Protein AF-A0A7C3Z133-F1 (afdb_monomer_lite)

pLDDT: mean 91.2, std 6.65, range [60.0, 98.44]

Sequence (271 aa):
MAKKKNSNPDEIDITVFEWVGSGAPKTPEVPGCGGCHPGGGGLEYDRDGKRYDVALKANPELAQSLDGDYYKSHWDKSGVVEADCFICHLPGYDYGLRNRQLKMWNFKWASTAASGIGQVRGSVKENQTPTVVYNKRLFNEDGKIVLDLSYPPPATNCNFCHSMSDVKKRGFSWNDPVNYDIHNSRGMNCAQCHPAIEDKKLKITKEMHNFAKGQENVSTVADNLDFVGFKTCRQCHEQGFMGAPRPRHLSIRPNHLEKLACETCHIPALH

Organism: NCBI:txid60893

Foldseek 3Di:
DAAQADDDPVSQDAALLCQLLDDDLVCLLAAGNNLLDQFDDLQQADPVGHGLLVVCVVPVCQCVHRGSHRPVHDCVQQPTQHRQLCLFWAPQFQSSQLSNCSNLSNRVCSNCCRSQQWPWDDGVNVVDRIDTDGPCVQADPVRDGDGRTDPPGAQVSVCSNVVVVCCVPPVGGCPGPVQHDVCVVVVDHPCVQWPQADDVVVPGDSVVVRTQDADDDPDDDPVVRHRRVGDFPCNCQVVCPPNHDNDPCPVPDPVCPVPPGPCVPVVVDDD

Secondary structure (DSSP, 8-state):
---SB-SSGGG----HHHHHT-S-TT-TTS--HHHHS-SSGGGTB-TTS-BHHHHHHH-GGGGGSSBTTTTT--HHHH------THHHHSTT--HHHHHHHHHTT-GGGHHHHHTTSEEEE--GGGT---EEEE-GGGB-TTS-B-----SSPPHHHHHHHHHHHHHHHHS--TT-SSS--HHHHTT--HHHHSPBP-BTTTTB-GGG--B-B---SS--SSGGGBTTT---HHHHHTTTGGG------TTS-THHHHHS-THHHHS----

Radius of gyration: 22.05 Å; chains: 1; bounding box: 58×44×60 Å

InterPro domains:
  IPR036280 Multiheme cytochrome superfamily [SSF48695] (23-268)
  IPR054337 Outer membrane cytochrome MtrC/MtrF-like, domains II/IV [PF22113] (81-240)

Structure (mmCIF, N/CA/C/O backbone):
data_AF-A0A7C3Z133-F1
#
_entry.id   AF-A0A7C3Z133-F1
#
loop_
_atom_site.group_PDB
_atom_site.id
_atom_site.type_symbol
_atom_site.label_atom_id
_atom_site.label_alt_id
_atom_site.label_comp_id
_atom_site.label_asym_id
_atom_site.label_entity_id
_atom_site.label_seq_id
_atom_site.pdbx_PDB_ins_code
_atom_site.Cartn_x
_atom_site.Cartn_y
_atom_site.Cartn_z
_atom_site.occupancy
_atom_site.B_iso_or_equiv
_atom_site.auth_seq_id
_atom_site.auth_comp_id
_atom_site.auth_asym_id
_atom_site.auth_atom_id
_atom_site.pdbx_PDB_model_num
ATOM 1 N N . MET A 1 1 ? 2.054 11.736 13.416 1.00 83.31 1 MET A N 1
ATOM 2 C CA . MET A 1 1 ? 1.679 10.413 13.960 1.00 83.31 1 MET A CA 1
ATOM 3 C C . MET A 1 1 ? 2.144 10.412 15.387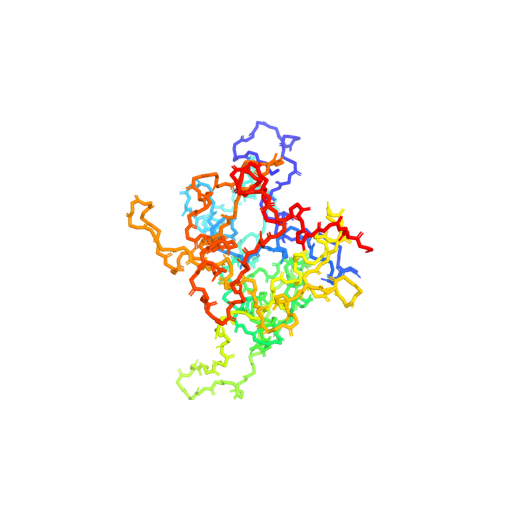 1.00 83.31 1 MET A C 1
ATOM 5 O O . MET A 1 1 ? 3.349 10.528 15.617 1.00 83.31 1 MET A O 1
ATOM 9 N N . ALA A 1 2 ? 1.198 10.296 16.308 1.00 90.00 2 ALA A N 1
ATOM 10 C CA . ALA A 1 2 ? 1.455 10.531 17.716 1.00 90.00 2 ALA A CA 1
ATOM 11 C C . ALA A 1 2 ? 2.476 9.529 18.254 1.00 90.00 2 ALA A C 1
ATOM 13 O O . ALA A 1 2 ? 2.567 8.387 17.776 1.00 90.00 2 ALA A O 1
ATOM 14 N N . LYS A 1 3 ? 3.246 9.943 19.266 1.00 93.62 3 LYS A N 1
ATOM 15 C CA . LYS A 1 3 ? 4.092 9.011 20.018 1.00 93.62 3 LYS A CA 1
ATOM 16 C C . LYS A 1 3 ? 3.204 7.959 20.672 1.00 93.62 3 LYS A C 1
ATOM 18 O O . LYS A 1 3 ? 2.027 8.203 20.930 1.00 93.62 3 LYS A O 1
ATOM 23 N N . LYS A 1 4 ? 3.784 6.801 20.990 1.00 94.06 4 LYS A N 1
ATOM 24 C CA . LYS A 1 4 ? 3.067 5.787 21.765 1.00 94.06 4 LYS A CA 1
ATOM 25 C C . LYS A 1 4 ? 2.670 6.339 23.127 1.00 94.06 4 LYS A C 1
ATOM 27 O O . LYS A 1 4 ? 1.507 6.335 23.460 1.00 94.06 4 LYS A O 1
ATOM 32 N N . LYS A 1 5 ? 3.623 6.855 23.901 1.00 95.00 5 LYS A N 1
ATOM 33 C CA . LYS A 1 5 ? 3.365 7.393 25.243 1.00 95.00 5 LYS A CA 1
ATOM 34 C C . LYS A 1 5 ? 3.370 8.915 25.200 1.00 95.00 5 LYS A C 1
ATOM 36 O O . LYS A 1 5 ? 4.367 9.496 24.769 1.00 95.00 5 LYS A O 1
ATOM 41 N N . ASN A 1 6 ? 2.285 9.519 25.670 1.00 96.25 6 ASN A N 1
ATOM 42 C CA . ASN A 1 6 ? 2.103 10.966 25.749 1.00 96.25 6 ASN A CA 1
ATOM 43 C C . ASN A 1 6 ? 1.747 11.358 27.189 1.00 96.25 6 ASN A C 1
ATOM 45 O O . ASN A 1 6 ? 1.211 10.545 27.946 1.00 96.25 6 ASN A O 1
ATOM 49 N N . SER A 1 7 ? 2.066 12.593 27.564 1.00 96.31 7 SER A N 1
ATOM 50 C CA . SER A 1 7 ? 1.840 13.131 28.914 1.00 96.31 7 SER A CA 1
ATOM 51 C C . SER A 1 7 ? 0.611 14.038 28.978 1.00 96.31 7 SER A C 1
ATOM 53 O O . SER A 1 7 ? 0.054 14.244 30.054 1.00 96.31 7 SER A O 1
ATOM 55 N N . ASN A 1 8 ? 0.174 14.565 27.831 1.00 94.31 8 ASN A N 1
ATOM 56 C CA . ASN A 1 8 ? -1.002 15.418 27.695 1.00 94.31 8 ASN A CA 1
ATOM 57 C C . ASN A 1 8 ? -1.761 15.062 26.395 1.00 94.31 8 ASN A C 1
ATOM 59 O O . ASN A 1 8 ? -1.106 14.788 25.387 1.00 94.31 8 ASN A O 1
ATOM 63 N N . PRO A 1 9 ? -3.110 15.073 26.387 1.00 92.94 9 PRO A N 1
ATOM 64 C CA . PRO A 1 9 ? -3.914 14.997 25.164 1.00 92.94 9 PRO A CA 1
ATOM 65 C C . PRO A 1 9 ? -3.438 15.874 23.995 1.00 92.94 9 PRO A C 1
ATOM 67 O O . PRO A 1 9 ? -3.492 15.423 22.857 1.00 92.94 9 PRO A O 1
ATOM 70 N N . ASP A 1 10 ? -2.939 17.082 24.260 1.00 92.50 10 ASP A N 1
ATOM 71 C CA . ASP A 1 10 ? -2.488 18.041 23.239 1.00 92.50 10 ASP A CA 1
ATOM 72 C C . ASP A 1 10 ? -1.217 17.587 22.495 1.00 92.50 10 ASP A C 1
ATOM 74 O O . ASP A 1 10 ? -0.895 18.107 21.429 1.00 92.50 10 ASP A O 1
ATOM 78 N N . GLU A 1 11 ? -0.486 16.601 23.031 1.00 93.69 11 GLU A N 1
ATOM 79 C CA . GLU A 1 11 ? 0.663 15.981 22.355 1.00 93.69 11 GLU A CA 1
ATOM 80 C C . GLU A 1 11 ? 0.234 14.942 21.300 1.00 93.69 11 GLU A C 1
ATOM 82 O O . GLU A 1 11 ? 1.061 14.492 20.501 1.00 93.69 11 GLU A O 1
ATOM 87 N N . ILE A 1 12 ? -1.044 14.545 21.295 1.00 91.94 12 ILE A N 1
ATOM 88 C CA . ILE A 1 12 ? -1.592 13.531 20.392 1.00 91.94 12 ILE A CA 1
ATOM 89 C C . ILE A 1 12 ? -2.139 14.231 19.143 1.00 91.94 12 ILE A C 1
ATOM 91 O O . ILE A 1 12 ? -3.276 14.693 19.121 1.00 91.94 12 ILE A O 1
ATOM 95 N N . ASP A 1 13 ? -1.313 14.302 18.096 1.00 87.38 13 ASP A N 1
ATOM 96 C CA . ASP A 1 13 ? -1.653 14.953 16.824 1.00 87.38 13 ASP A CA 1
ATOM 97 C C . ASP A 1 13 ? -2.673 14.148 15.999 1.00 87.38 13 ASP A C 1
ATOM 99 O O . ASP A 1 13 ? -3.778 14.602 15.717 1.00 87.38 13 ASP A O 1
ATOM 103 N N . ILE A 1 14 ? -2.280 12.947 15.587 1.00 89.94 14 ILE A N 1
ATOM 104 C CA . ILE A 1 14 ? -3.064 12.002 14.812 1.00 89.94 14 ILE A CA 1
ATOM 105 C C . ILE A 1 14 ? -2.701 10.606 15.295 1.00 89.94 14 ILE A C 1
ATOM 107 O O . ILE A 1 14 ? -1.540 10.172 15.233 1.00 89.94 14 ILE A O 1
ATOM 111 N N . THR A 1 15 ? -3.706 9.903 15.799 1.00 93.38 15 THR A N 1
ATOM 112 C CA . THR A 1 15 ? -3.567 8.496 16.168 1.00 93.38 15 THR A CA 1
ATOM 113 C C . THR A 1 15 ? -3.478 7.627 14.920 1.00 93.38 15 THR A C 1
ATOM 115 O O . THR A 1 15 ? -3.897 8.016 13.826 1.00 93.38 15 THR A O 1
ATOM 118 N N . VAL A 1 16 ? -2.963 6.408 15.074 1.00 92.88 16 VAL A N 1
ATOM 119 C CA . VAL A 1 16 ? -2.955 5.425 13.978 1.00 92.88 16 VAL A CA 1
ATOM 120 C C . VAL A 1 16 ? -4.387 5.179 13.481 1.00 92.88 16 VAL A C 1
ATOM 122 O O . VAL A 1 16 ? -4.626 5.148 12.277 1.00 92.88 16 VAL A O 1
ATOM 125 N N . PHE A 1 17 ? -5.353 5.090 14.401 1.00 95.44 17 PHE A N 1
ATOM 126 C CA . PHE A 1 17 ? -6.769 4.890 14.089 1.00 95.44 17 PHE A CA 1
ATOM 127 C C . PHE A 1 17 ? -7.329 5.998 13.181 1.00 95.44 17 PHE A C 1
ATOM 129 O O . PHE A 1 17 ? -7.923 5.723 12.134 1.00 95.44 17 PHE A O 1
ATOM 136 N N . GLU A 1 18 ? -7.090 7.262 13.539 1.00 92.69 18 GLU A N 1
ATOM 137 C CA . GLU A 1 18 ? -7.509 8.420 12.740 1.00 92.69 18 GLU A CA 1
ATOM 138 C C . GLU A 1 18 ? -6.778 8.489 11.401 1.00 92.69 18 GLU A C 1
ATOM 140 O O . GLU A 1 18 ? -7.384 8.808 10.377 1.00 92.69 18 GLU A O 1
ATOM 145 N N . TRP A 1 19 ? -5.488 8.156 11.386 1.00 93.44 19 TRP A N 1
ATOM 146 C CA . TRP A 1 19 ? -4.679 8.126 10.175 1.00 93.44 19 TRP A CA 1
ATOM 147 C C . TRP A 1 19 ? -5.212 7.107 9.155 1.00 93.44 19 TRP A C 1
ATOM 149 O O . TRP A 1 19 ? -5.315 7.440 7.966 1.00 93.44 19 TRP A O 1
ATOM 159 N N . VAL A 1 20 ? -5.638 5.917 9.605 1.00 94.50 20 VAL A N 1
ATOM 160 C CA . VAL A 1 20 ? -6.242 4.891 8.735 1.00 94.50 20 VAL A CA 1
ATOM 161 C C . VAL A 1 20 ? -7.545 5.396 8.114 1.00 94.50 20 VAL A C 1
ATOM 163 O O . VAL A 1 20 ? -7.754 5.261 6.908 1.00 94.50 20 VAL A O 1
ATOM 166 N N . GLY A 1 21 ? -8.410 6.011 8.923 1.00 91.81 21 GLY A N 1
ATOM 167 C CA . GLY A 1 21 ? -9.709 6.536 8.489 1.00 91.81 21 GLY A CA 1
ATOM 168 C C . GLY A 1 21 ? -9.676 7.932 7.853 1.00 91.81 21 GLY A C 1
ATOM 169 O O . GLY A 1 21 ? -10.741 8.491 7.577 1.00 91.81 21 GLY A O 1
ATOM 170 N N . SER A 1 22 ? -8.493 8.523 7.661 1.00 84.25 22 SER A N 1
ATOM 171 C CA . SER A 1 22 ? -8.336 9.918 7.234 1.00 84.25 22 SER A CA 1
ATOM 172 C C . SER A 1 22 ? -8.858 10.197 5.811 1.00 84.25 22 SER A C 1
ATOM 174 O O . SER A 1 22 ? -8.930 9.322 4.944 1.00 84.25 22 SER A O 1
ATOM 176 N N . GLY A 1 23 ? -9.217 11.461 5.554 1.00 72.25 23 GLY A N 1
ATOM 177 C CA . GLY A 1 23 ? -9.734 11.951 4.269 1.00 72.25 23 GLY A CA 1
ATOM 178 C C . GLY A 1 23 ? -11.237 12.264 4.275 1.00 72.25 23 GLY A C 1
ATOM 179 O O . GLY A 1 23 ? -11.973 11.908 5.193 1.00 72.25 23 GLY A O 1
ATOM 180 N N . ALA A 1 24 ? -11.717 12.955 3.236 1.00 61.06 24 ALA A N 1
ATOM 181 C CA . ALA A 1 24 ? -13.117 13.377 3.159 1.00 61.06 24 ALA A CA 1
ATOM 182 C C . ALA A 1 24 ? -14.017 12.280 2.541 1.00 61.06 24 ALA A C 1
ATOM 184 O O . ALA A 1 24 ? -13.679 11.744 1.479 1.00 61.06 24 ALA A O 1
ATOM 185 N N . PRO A 1 25 ? -15.190 11.962 3.135 1.00 60.00 25 PRO A N 1
ATOM 186 C CA . PRO A 1 25 ? -16.152 11.009 2.563 1.00 60.00 25 PRO A CA 1
ATOM 187 C C . PRO A 1 25 ? -16.685 11.426 1.190 1.00 60.00 25 PRO A C 1
ATOM 189 O O . PRO A 1 25 ? -16.990 10.576 0.363 1.00 60.00 25 PRO A O 1
ATOM 192 N N . LYS A 1 26 ? -16.755 12.740 0.940 1.00 62.41 26 LYS A N 1
ATOM 193 C CA . LYS A 1 26 ? -17.231 13.327 -0.320 1.00 62.41 26 LYS A CA 1
ATOM 194 C C . LYS A 1 26 ? -16.253 13.148 -1.490 1.00 62.41 26 LYS A C 1
ATOM 196 O O . LYS A 1 26 ? -16.649 13.350 -2.629 1.00 62.41 26 LYS A O 1
ATOM 201 N N . THR A 1 27 ? -15.001 12.765 -1.224 1.00 69.50 27 THR A N 1
ATOM 202 C CA . THR A 1 27 ? -13.966 12.521 -2.244 1.00 69.50 27 THR A CA 1
ATOM 203 C C . THR A 1 27 ? -13.317 11.145 -2.039 1.00 69.50 27 THR A C 1
ATOM 205 O O . THR A 1 27 ? -12.148 11.042 -1.665 1.00 69.50 27 THR A O 1
ATOM 208 N N . PRO A 1 28 ? -14.068 10.042 -2.217 1.00 71.19 28 PRO A N 1
ATOM 209 C CA . PRO A 1 28 ? -13.550 8.682 -2.029 1.00 71.19 28 PRO A CA 1
ATOM 210 C C . PRO A 1 28 ? -12.446 8.310 -3.029 1.00 71.19 28 PRO A C 1
ATOM 212 O O . PRO A 1 28 ? -11.555 7.541 -2.674 1.00 71.19 28 PRO A O 1
ATOM 215 N N . GLU A 1 29 ? -12.473 8.930 -4.211 1.00 74.88 29 GLU A N 1
ATOM 216 C CA . GLU A 1 29 ? -11.468 8.815 -5.278 1.00 74.88 29 GLU A CA 1
ATOM 217 C C . GLU A 1 29 ? -10.083 9.326 -4.848 1.00 74.88 29 GLU A C 1
ATOM 219 O O . GLU A 1 29 ? -9.067 8.929 -5.406 1.00 74.88 29 GLU A O 1
ATOM 224 N N . VAL A 1 30 ? -10.029 10.218 -3.850 1.00 78.62 30 VAL A N 1
ATOM 225 C CA . VAL A 1 30 ? -8.775 10.724 -3.286 1.00 78.62 30 VAL A CA 1
ATOM 226 C C . VAL A 1 30 ? -8.469 9.911 -2.025 1.00 78.62 30 VAL A C 1
ATOM 228 O O . VAL A 1 30 ? -9.153 10.095 -1.001 1.00 78.62 30 VAL A O 1
ATOM 231 N N . PRO A 1 31 ? -7.485 8.993 -2.070 1.00 80.94 31 PRO A N 1
ATOM 232 C CA . PRO A 1 31 ? -7.117 8.222 -0.894 1.00 80.94 31 PRO A CA 1
ATOM 233 C C . PRO A 1 31 ? -6.553 9.151 0.188 1.00 80.94 31 PRO A C 1
ATOM 235 O O . PRO A 1 31 ? -5.730 10.027 -0.080 1.00 80.94 31 PRO A O 1
ATOM 238 N N . GLY A 1 32 ? -7.018 8.961 1.426 1.00 84.00 32 GLY A N 1
ATOM 239 C CA . GLY A 1 32 ? -6.290 9.440 2.601 1.00 84.00 32 GLY A CA 1
ATOM 240 C C . GLY A 1 32 ? -5.043 8.587 2.830 1.00 84.00 32 GLY A C 1
ATOM 241 O O . GLY A 1 32 ? -4.778 7.652 2.072 1.00 84.00 32 GLY A O 1
ATOM 242 N N . CYS A 1 33 ? -4.297 8.853 3.900 1.00 84.69 33 CYS A N 1
ATOM 243 C CA . CYS A 1 33 ? -3.054 8.126 4.146 1.00 84.69 33 CYS A CA 1
ATOM 244 C C . CYS A 1 33 ? -3.291 6.608 4.270 1.00 84.69 33 CYS A C 1
ATOM 246 O O . CYS A 1 33 ? -2.660 5.843 3.548 1.00 84.69 33 CYS A O 1
ATOM 248 N N . GLY A 1 34 ? -4.277 6.161 5.059 1.00 88.38 34 GLY A N 1
ATOM 249 C CA . GLY A 1 34 ? -4.638 4.736 5.138 1.00 88.38 34 GLY A CA 1
ATOM 250 C C . GLY A 1 34 ? -5.141 4.126 3.821 1.00 88.38 34 GLY A C 1
ATOM 251 O O . GLY A 1 34 ? -4.938 2.940 3.564 1.00 88.38 34 GLY A O 1
ATOM 252 N N . GLY A 1 35 ? -5.744 4.938 2.947 1.00 89.88 35 GLY A N 1
ATOM 253 C CA . GLY A 1 35 ? -6.190 4.510 1.619 1.00 89.88 35 GLY A CA 1
ATOM 254 C C . GLY A 1 35 ? -5.031 4.113 0.703 1.00 89.88 35 GLY A C 1
ATOM 255 O O . GLY A 1 35 ? -5.168 3.165 -0.067 1.00 89.88 35 GLY A O 1
ATOM 256 N N . CYS A 1 36 ? -3.881 4.782 0.842 1.00 89.00 36 CYS A N 1
ATOM 257 C CA . CYS A 1 36 ? -2.671 4.483 0.076 1.00 89.00 36 CYS A CA 1
ATOM 258 C C . CYS A 1 36 ? -1.849 3.310 0.620 1.00 89.00 36 CYS A C 1
ATOM 260 O O . CYS A 1 36 ? -0.960 2.827 -0.076 1.00 89.00 36 CYS A O 1
ATOM 262 N N . HIS A 1 37 ? -2.107 2.867 1.852 1.00 91.56 37 HIS A N 1
ATOM 263 C CA . HIS A 1 37 ? -1.351 1.787 2.478 1.00 91.56 37 HIS A CA 1
ATOM 264 C C . HIS A 1 37 ? -2.109 0.454 2.383 1.00 91.56 37 HIS A C 1
ATOM 266 O O . HIS A 1 37 ? -3.317 0.415 2.643 1.00 91.56 37 HIS A O 1
ATOM 272 N N . PRO A 1 38 ? -1.419 -0.653 2.050 1.00 91.38 38 PRO A N 1
ATOM 273 C CA . PRO A 1 38 ? -2.059 -1.934 1.758 1.00 91.38 38 PRO A CA 1
ATOM 274 C C . PRO A 1 38 ? -2.633 -2.640 2.995 1.00 91.38 38 PRO A C 1
ATOM 276 O O . PRO A 1 38 ? -3.370 -3.601 2.834 1.00 91.38 38 PRO A O 1
ATOM 279 N N . GLY A 1 39 ? -2.358 -2.164 4.213 1.00 93.56 39 GLY A N 1
ATOM 280 C CA . GLY A 1 39 ? -2.727 -2.865 5.447 1.00 93.56 39 GLY A CA 1
ATOM 281 C C . GLY A 1 39 ? -1.582 -3.695 6.020 1.00 93.56 39 GLY A C 1
ATOM 282 O O . GLY A 1 39 ? -0.453 -3.633 5.530 1.00 93.56 39 GLY A O 1
ATOM 283 N N . GLY A 1 40 ? -1.880 -4.444 7.079 1.00 93.69 40 GLY A N 1
ATOM 284 C CA . GLY A 1 40 ? -0.900 -5.191 7.863 1.00 93.69 40 GLY A CA 1
ATOM 285 C C . GLY A 1 40 ? 0.044 -4.275 8.646 1.00 93.69 40 GLY A C 1
ATOM 286 O O . GLY A 1 40 ? -0.105 -3.048 8.658 1.00 93.69 40 GLY A O 1
ATOM 287 N N . GLY A 1 41 ? 1.033 -4.868 9.319 1.00 92.56 41 GLY A N 1
ATOM 288 C CA . GLY A 1 41 ? 2.039 -4.121 10.081 1.00 92.56 41 GLY A CA 1
ATOM 289 C C . GLY A 1 41 ? 1.392 -3.123 11.046 1.00 92.56 41 GLY A C 1
ATOM 290 O O . GLY A 1 41 ? 0.552 -3.505 11.853 1.00 92.56 41 GLY A O 1
ATOM 291 N N . GLY A 1 42 ? 1.730 -1.837 10.916 1.00 92.81 42 GLY A N 1
ATOM 292 C CA . GLY A 1 42 ? 1.189 -0.768 11.764 1.00 92.81 42 GLY A CA 1
ATOM 293 C C . GLY A 1 42 ? -0.304 -0.459 11.587 1.00 92.81 42 GLY A C 1
ATOM 294 O O . GLY A 1 42 ? -0.809 0.403 12.289 1.00 92.81 42 GLY A O 1
ATOM 295 N N . LEU A 1 43 ? -1.017 -1.109 10.659 1.00 95.56 43 LEU A N 1
ATOM 296 C CA . LEU A 1 43 ? -2.483 -1.033 10.565 1.00 95.56 43 LEU A CA 1
ATOM 297 C C . LEU A 1 43 ? -3.182 -2.236 11.229 1.00 95.56 43 LEU A C 1
ATOM 299 O O . LEU A 1 43 ? -4.413 -2.271 11.304 1.00 95.56 43 LEU A O 1
ATOM 303 N N . GLU A 1 44 ? -2.401 -3.209 11.704 1.00 97.06 44 GLU A N 1
ATOM 304 C CA . GLU A 1 44 ? -2.876 -4.432 12.353 1.00 97.06 44 GLU A CA 1
ATOM 305 C C . GLU A 1 44 ? -2.370 -4.569 13.790 1.00 97.06 44 GLU A C 1
ATOM 307 O O . GLU A 1 44 ? -3.139 -4.936 14.680 1.00 97.06 44 GLU A O 1
ATOM 312 N N . TYR A 1 45 ? -1.111 -4.214 14.027 1.00 97.75 45 TYR A N 1
ATOM 313 C CA . TYR A 1 45 ? -0.435 -4.355 15.306 1.00 97.75 45 TYR A CA 1
ATOM 314 C C . TYR A 1 45 ? 0.008 -3.002 15.854 1.00 97.75 45 TYR A C 1
ATOM 316 O O . TYR A 1 45 ? 0.512 -2.152 15.117 1.00 97.75 45 TYR A O 1
ATOM 324 N N . ASP A 1 46 ? -0.135 -2.841 17.166 1.00 96.75 46 ASP A N 1
ATOM 325 C CA . ASP A 1 46 ? 0.447 -1.733 17.904 1.00 96.75 46 ASP A CA 1
ATOM 326 C C . ASP A 1 46 ? 1.980 -1.827 17.956 1.00 96.75 46 ASP A C 1
ATOM 328 O O . ASP A 1 46 ? 2.605 -2.801 17.524 1.00 96.75 46 ASP A O 1
ATOM 332 N N . ARG A 1 47 ? 2.613 -0.791 18.508 1.00 95.81 47 ARG A N 1
ATOM 333 C CA . ARG A 1 47 ? 4.080 -0.717 18.598 1.00 95.81 47 ARG A CA 1
ATOM 334 C C . ARG A 1 47 ? 4.705 -1.712 19.588 1.00 95.81 47 ARG A C 1
ATOM 336 O O . ARG A 1 47 ? 5.929 -1.810 19.614 1.00 95.81 47 ARG A O 1
ATOM 343 N N . ASP A 1 48 ? 3.898 -2.449 20.354 1.00 95.94 48 ASP A N 1
ATOM 344 C CA . ASP A 1 48 ? 4.328 -3.567 21.205 1.00 95.94 48 ASP A CA 1
ATOM 345 C C . ASP A 1 48 ? 4.051 -4.936 20.544 1.00 95.94 48 ASP A C 1
ATOM 347 O O . ASP A 1 48 ? 4.282 -5.983 21.154 1.00 95.94 48 ASP A O 1
ATOM 351 N N . GLY A 1 49 ? 3.553 -4.952 19.301 1.00 96.75 49 GLY A N 1
ATOM 352 C CA . GLY A 1 49 ? 3.253 -6.163 18.537 1.00 96.75 49 GLY A CA 1
ATOM 353 C C . GLY A 1 49 ? 1.904 -6.808 18.867 1.00 96.75 49 GLY A C 1
ATOM 354 O O . GLY A 1 49 ? 1.663 -7.950 18.472 1.00 96.75 49 GLY A O 1
ATOM 355 N N . LYS A 1 50 ? 1.009 -6.122 19.585 1.00 97.94 50 LYS A N 1
ATOM 356 C CA . LYS A 1 50 ? -0.334 -6.632 19.894 1.00 97.94 50 LYS A CA 1
ATOM 357 C C . LYS A 1 50 ? -1.319 -6.197 18.823 1.00 97.94 50 LYS A C 1
ATOM 359 O O . LYS A 1 50 ? -1.339 -5.038 18.425 1.00 97.94 50 LYS A O 1
ATOM 364 N N . ARG A 1 51 ? -2.181 -7.112 18.380 1.00 98.19 51 ARG A N 1
ATOM 365 C CA . ARG A 1 51 ? -3.216 -6.790 17.392 1.00 98.19 51 ARG A CA 1
ATOM 366 C C . ARG A 1 51 ? -4.237 -5.819 17.997 1.00 98.19 51 ARG A C 1
ATOM 368 O O . ARG A 1 51 ? -4.789 -6.115 19.059 1.00 98.19 51 ARG A O 1
ATOM 375 N N . TYR A 1 52 ? -4.477 -4.683 17.342 1.00 98.44 52 TYR A N 1
ATOM 376 C CA . TYR A 1 52 ? -5.212 -3.554 17.931 1.00 98.44 52 TYR A CA 1
ATOM 377 C C . TYR A 1 52 ? -6.617 -3.915 18.432 1.00 98.44 52 TYR A C 1
ATOM 379 O O . TYR A 1 52 ? -7.004 -3.540 19.539 1.00 98.44 52 TYR A O 1
ATOM 387 N N . ASP A 1 53 ? -7.389 -4.644 17.622 1.00 98.31 53 ASP A N 1
ATOM 388 C CA . ASP A 1 53 ? -8.776 -5.013 17.924 1.00 98.31 53 ASP A CA 1
ATOM 389 C C . ASP A 1 53 ? -8.871 -5.988 19.104 1.00 98.31 53 ASP A C 1
ATOM 391 O O . ASP A 1 53 ? -9.724 -5.832 19.979 1.00 98.31 53 ASP A O 1
ATOM 395 N N . VAL A 1 54 ? -7.951 -6.950 19.179 1.00 98.38 54 VAL A N 1
ATOM 396 C CA . VAL A 1 54 ? -7.822 -7.879 20.310 1.00 98.38 54 VAL A CA 1
ATOM 397 C C . VAL A 1 54 ? -7.407 -7.142 21.583 1.00 98.38 54 VAL A C 1
ATOM 399 O O . VAL A 1 54 ? -8.019 -7.338 22.634 1.00 98.38 54 VAL A O 1
ATOM 402 N N . ALA A 1 55 ? -6.382 -6.293 21.497 1.00 98.19 55 ALA A N 1
ATOM 403 C CA . ALA A 1 55 ? -5.829 -5.587 22.647 1.00 98.19 55 ALA A CA 1
ATOM 404 C C . ALA A 1 55 ? -6.833 -4.608 23.266 1.00 98.19 55 ALA A C 1
ATOM 406 O O . ALA A 1 55 ? -7.009 -4.621 24.488 1.00 98.19 55 ALA A O 1
ATOM 407 N N . LEU A 1 56 ? -7.527 -3.820 22.436 1.00 98.44 56 LEU A N 1
ATOM 408 C CA . LEU A 1 56 ? -8.531 -2.869 22.911 1.00 98.44 56 LEU A CA 1
ATOM 409 C C . LEU A 1 56 ? -9.775 -3.575 23.458 1.00 98.44 56 LEU A C 1
ATOM 411 O O . LEU A 1 56 ? -10.327 -3.148 24.466 1.00 98.44 56 LEU A O 1
ATOM 415 N N . LYS A 1 57 ? -10.196 -4.690 22.848 1.00 98.19 57 LYS A N 1
ATOM 416 C CA . LYS A 1 57 ? -11.315 -5.485 23.371 1.00 98.19 57 LYS A CA 1
ATOM 417 C C . LYS A 1 57 ? -11.015 -6.070 24.754 1.00 98.19 57 LYS A C 1
ATOM 419 O O . LYS A 1 57 ? -11.919 -6.162 25.580 1.00 98.19 57 LYS A O 1
ATOM 424 N N . ALA A 1 58 ? -9.772 -6.488 24.995 1.00 98.19 58 ALA A N 1
ATOM 425 C CA . ALA A 1 58 ? -9.345 -7.009 26.291 1.00 98.19 58 ALA A CA 1
ATOM 426 C C . ALA A 1 58 ? -9.177 -5.906 27.351 1.00 98.19 58 ALA A C 1
ATOM 428 O O . ALA A 1 58 ? -9.416 -6.172 28.524 1.00 98.19 58 ALA A O 1
ATOM 429 N N . ASN A 1 59 ? -8.792 -4.694 26.936 1.00 97.88 59 ASN A N 1
ATOM 430 C CA . ASN A 1 59 ? -8.485 -3.565 27.821 1.00 97.88 59 ASN A CA 1
ATOM 431 C C . ASN A 1 59 ? -9.140 -2.268 27.292 1.00 97.88 59 ASN A C 1
ATOM 433 O O . ASN A 1 59 ? -8.459 -1.431 26.685 1.00 97.88 59 ASN A O 1
ATOM 437 N N . PRO A 1 60 ? -10.466 -2.089 27.457 1.00 97.88 60 PRO A N 1
ATOM 438 C CA . PRO A 1 60 ? -11.191 -0.945 26.893 1.00 97.88 60 PRO A CA 1
ATOM 439 C C . PRO A 1 60 ? -10.711 0.426 27.395 1.00 97.88 60 PRO A C 1
ATOM 441 O O . PRO A 1 60 ? -10.890 1.438 26.716 1.00 97.88 60 PRO A O 1
ATOM 444 N N . GLU A 1 61 ? -10.079 0.481 28.568 1.00 97.69 61 GLU A N 1
ATOM 445 C CA . GLU A 1 61 ? -9.488 1.688 29.146 1.00 97.69 61 GLU A CA 1
ATOM 446 C C . GLU A 1 61 ? -8.344 2.267 28.302 1.00 97.69 61 GLU A C 1
ATOM 448 O O . GLU A 1 61 ? -8.062 3.463 28.400 1.00 97.69 61 GLU A O 1
ATOM 453 N N . LEU A 1 62 ? -7.734 1.470 27.411 1.00 97.38 62 LEU A N 1
ATOM 454 C CA . LEU A 1 62 ? -6.723 1.954 26.469 1.00 97.38 62 LEU A CA 1
ATOM 455 C C . LEU A 1 62 ? -7.261 3.090 25.589 1.00 97.38 62 LEU A C 1
ATOM 457 O O . LEU A 1 62 ? -6.523 4.035 25.313 1.00 97.38 62 LEU A O 1
ATOM 461 N N . ALA A 1 63 ? -8.549 3.069 25.222 1.00 97.12 63 ALA A N 1
ATOM 462 C CA . ALA A 1 63 ? -9.160 4.154 24.451 1.00 97.12 63 ALA A CA 1
ATOM 463 C C . ALA A 1 63 ? -9.257 5.482 25.222 1.00 97.12 63 ALA A C 1
ATOM 465 O O . ALA A 1 63 ? -9.372 6.544 24.611 1.00 97.12 63 ALA A O 1
ATOM 466 N N . GLN A 1 64 ? -9.197 5.441 26.554 1.00 96.88 64 GLN A N 1
ATOM 467 C CA . GLN A 1 64 ? -9.190 6.625 27.419 1.00 96.88 64 GLN A CA 1
ATOM 468 C C . GLN A 1 64 ? -7.769 7.018 27.854 1.00 96.88 64 GLN A C 1
ATOM 470 O O . GLN A 1 64 ? -7.569 8.097 28.411 1.00 96.88 64 GLN A O 1
ATOM 475 N N . SER A 1 65 ? -6.782 6.159 27.592 1.00 96.69 65 SER A N 1
ATOM 476 C CA . SER A 1 65 ? -5.374 6.392 27.909 1.00 96.69 65 SER A CA 1
ATOM 477 C C . SER A 1 65 ? -4.711 7.354 26.924 1.00 96.69 65 SER A C 1
ATOM 479 O O . SER A 1 65 ? -5.144 7.478 25.787 1.00 96.69 65 SER A O 1
ATOM 481 N N . LEU A 1 66 ? -3.594 7.971 27.312 1.00 96.75 66 LEU A N 1
ATOM 482 C CA . LEU A 1 66 ? -2.783 8.808 26.416 1.00 96.75 66 LEU A CA 1
ATOM 483 C C . LEU A 1 66 ? -1.868 7.993 25.481 1.00 96.75 66 LEU A C 1
ATOM 485 O O . LEU A 1 66 ? -0.844 8.502 25.012 1.00 96.75 66 LEU A O 1
ATOM 489 N N . ASP A 1 67 ? -2.205 6.722 25.231 1.00 96.69 67 ASP A N 1
ATOM 490 C CA . ASP A 1 67 ? -1.481 5.901 24.270 1.00 96.69 67 ASP A CA 1
ATOM 491 C C . ASP A 1 67 ? -1.874 6.301 22.838 1.00 96.69 67 ASP A C 1
ATOM 493 O O . ASP A 1 67 ? -3.023 6.124 22.441 1.00 96.69 67 ASP A O 1
ATOM 497 N N . GLY A 1 68 ? -0.942 6.823 22.036 1.00 95.38 68 GLY A N 1
ATOM 498 C CA . GLY A 1 68 ? -1.215 7.259 20.658 1.00 95.38 68 GLY A CA 1
ATOM 499 C C . GLY A 1 68 ? -1.635 6.134 19.698 1.00 95.38 68 GLY A C 1
ATOM 500 O O . GLY A 1 68 ? -2.110 6.412 18.595 1.00 95.38 68 GLY A O 1
ATOM 501 N N . ASP A 1 69 ? -1.476 4.874 20.108 1.00 96.56 69 ASP A N 1
ATOM 502 C CA . ASP A 1 69 ? -1.981 3.695 19.402 1.00 96.56 69 ASP A CA 1
ATOM 503 C C . ASP A 1 69 ? -3.500 3.497 19.620 1.00 96.56 69 ASP A C 1
ATOM 505 O O . ASP A 1 69 ? -4.186 2.965 18.741 1.00 96.56 69 ASP A O 1
ATOM 509 N N . TYR A 1 70 ? -4.042 3.965 20.754 1.00 97.44 70 TYR A N 1
ATOM 510 C CA . TYR A 1 70 ? -5.400 3.641 21.213 1.00 97.44 70 TYR A CA 1
ATOM 511 C C . TYR A 1 70 ? -6.284 4.840 21.565 1.00 97.44 70 TYR A C 1
ATOM 513 O O . TYR A 1 70 ? -7.505 4.681 21.566 1.00 97.44 70 TYR A O 1
ATOM 521 N N . TYR A 1 71 ? -5.727 6.012 21.865 1.00 96.94 71 TYR A N 1
ATOM 522 C CA . TYR A 1 71 ? -6.479 7.171 22.349 1.00 96.94 71 TYR A CA 1
ATOM 523 C C . TYR A 1 71 ? -7.671 7.489 21.437 1.00 96.94 71 TYR A C 1
ATOM 525 O O . TYR A 1 71 ? -7.507 7.707 20.240 1.00 96.94 71 TYR A O 1
ATOM 533 N N . LYS A 1 72 ? -8.887 7.478 21.999 1.00 95.88 72 LYS A N 1
ATOM 534 C CA . LYS A 1 72 ? -10.166 7.695 21.292 1.00 95.88 72 LYS A CA 1
ATOM 535 C C . LYS A 1 72 ? -10.412 6.776 20.082 1.00 95.88 72 LYS A C 1
ATOM 537 O O . LYS A 1 72 ? -11.249 7.078 19.235 1.00 95.88 72 LYS A O 1
ATOM 542 N N . SER A 1 73 ? -9.705 5.655 19.993 1.00 96.81 73 SER A N 1
ATOM 543 C CA . SER A 1 73 ? -9.882 4.683 18.917 1.00 96.81 73 SER A CA 1
ATOM 544 C C . SER A 1 73 ? -11.116 3.803 19.130 1.00 96.81 73 SER A C 1
ATOM 546 O O . SER A 1 73 ? -11.641 3.673 20.237 1.00 96.81 73 SER A O 1
ATOM 548 N N . HIS A 1 74 ? -11.553 3.156 18.050 1.00 97.69 74 HIS A N 1
ATOM 549 C CA . HIS A 1 74 ? -12.626 2.161 18.062 1.00 97.69 74 HIS A CA 1
ATOM 550 C C . HIS A 1 74 ? -12.173 0.849 17.415 1.00 97.69 74 HIS A C 1
ATOM 552 O O . HIS A 1 74 ? -12.914 0.253 16.630 1.00 97.69 74 HIS A O 1
ATOM 558 N N . TRP A 1 75 ? -10.935 0.419 17.678 1.00 98.12 75 TRP A N 1
ATOM 559 C CA . TRP A 1 75 ? -10.371 -0.814 17.113 1.00 98.12 75 TRP A CA 1
ATOM 560 C C . TRP A 1 75 ? -11.207 -2.060 17.441 1.00 98.12 75 TRP A C 1
ATOM 562 O O . TRP A 1 75 ? -11.389 -2.922 16.588 1.00 98.12 75 TRP A O 1
ATOM 572 N N . ASP A 1 76 ? -11.786 -2.124 18.640 1.00 98.06 76 ASP A N 1
ATOM 573 C CA . ASP A 1 76 ? -12.649 -3.204 19.132 1.00 98.06 76 ASP A CA 1
ATOM 574 C C . ASP A 1 76 ? -13.935 -3.378 18.301 1.00 98.06 76 ASP A C 1
ATOM 576 O O . ASP A 1 76 ? -14.460 -4.488 18.188 1.00 98.06 76 ASP A O 1
ATOM 580 N N . LYS A 1 77 ? -14.421 -2.290 17.688 1.00 97.94 77 LYS A N 1
ATOM 581 C CA . LYS A 1 77 ? -15.608 -2.272 16.815 1.00 97.94 77 LYS A CA 1
ATOM 582 C C . LYS A 1 77 ? -15.258 -2.308 15.327 1.00 97.94 77 LYS A C 1
ATOM 584 O O . LYS A 1 77 ? -15.964 -2.939 14.546 1.00 97.94 77 LYS A O 1
ATOM 589 N N . SER A 1 78 ? -14.189 -1.616 14.942 1.00 97.88 78 SER A N 1
ATOM 590 C CA . SER A 1 78 ? -13.745 -1.432 13.550 1.00 97.88 78 SER A CA 1
ATOM 591 C C . SER A 1 78 ? -13.011 -2.654 13.004 1.00 97.88 78 SER A C 1
ATOM 593 O O . SER A 1 78 ? -12.988 -2.888 11.791 1.00 97.88 78 SER A O 1
ATOM 595 N N . GLY A 1 79 ? -12.398 -3.425 13.906 1.00 98.12 79 GLY A N 1
ATOM 596 C CA . GLY A 1 79 ? -11.327 -4.346 13.569 1.00 98.12 79 GLY A CA 1
ATOM 597 C C . GLY A 1 79 ? -10.101 -3.603 13.041 1.00 98.12 79 GLY A C 1
ATOM 598 O O . GLY A 1 79 ? -9.974 -2.389 13.195 1.00 98.12 79 GLY A O 1
ATOM 599 N N . VAL A 1 80 ? -9.214 -4.338 12.387 1.00 98.12 80 VAL A N 1
ATOM 600 C CA . VAL A 1 80 ? -7.953 -3.841 11.821 1.00 98.12 80 VAL A CA 1
ATOM 601 C C . VAL A 1 80 ? -7.962 -3.882 10.297 1.00 98.12 80 VAL A C 1
ATOM 603 O O . VAL A 1 80 ? -8.818 -4.539 9.703 1.00 98.12 80 VAL A O 1
ATOM 606 N N . VAL A 1 81 ? -7.010 -3.195 9.659 1.00 97.38 81 VAL A N 1
ATOM 607 C CA . VAL A 1 81 ? -6.776 -3.345 8.215 1.00 97.38 81 VAL A CA 1
ATOM 608 C C . VAL A 1 81 ? -5.655 -4.358 8.025 1.00 97.38 81 VAL A C 1
ATOM 610 O O . VAL A 1 81 ? -4.476 -4.021 8.131 1.00 97.38 81 VAL A O 1
ATOM 613 N N . GLU A 1 82 ? -6.034 -5.604 7.764 1.00 95.75 82 GLU A N 1
ATOM 614 C CA . GLU A 1 82 ? -5.104 -6.684 7.419 1.00 95.75 82 GLU A CA 1
ATOM 615 C C . GLU A 1 82 ? -4.422 -6.406 6.073 1.00 95.75 82 GLU A C 1
ATOM 617 O O . GLU A 1 82 ? -4.874 -5.560 5.295 1.00 95.75 82 GLU A O 1
ATOM 622 N N . ALA A 1 83 ? -3.316 -7.101 5.801 1.00 93.62 83 ALA A N 1
ATOM 623 C CA . ALA A 1 83 ? -2.623 -6.981 4.523 1.00 93.62 83 ALA A CA 1
ATOM 624 C C . ALA A 1 83 ? -3.561 -7.362 3.365 1.00 93.62 83 ALA A C 1
ATOM 626 O O . ALA A 1 83 ? -4.001 -8.505 3.241 1.00 93.62 83 ALA A O 1
ATOM 627 N N . ASP A 1 84 ? -3.864 -6.390 2.511 1.00 94.88 84 ASP A N 1
ATOM 628 C CA . ASP A 1 84 ? -4.814 -6.539 1.420 1.00 94.88 84 ASP A CA 1
ATOM 629 C C . ASP A 1 84 ? -4.100 -6.951 0.134 1.00 94.88 84 ASP A C 1
ATOM 631 O O . ASP A 1 84 ? -3.658 -6.111 -0.649 1.00 94.88 84 ASP A O 1
ATOM 635 N N . CYS A 1 85 ? -3.996 -8.255 -0.115 1.00 92.88 85 CYS A N 1
ATOM 636 C CA . CYS A 1 85 ? -3.373 -8.770 -1.335 1.00 92.88 85 CYS A CA 1
ATOM 637 C C . CYS A 1 85 ? -4.083 -8.287 -2.615 1.00 92.88 85 CYS A C 1
ATOM 639 O O . CYS A 1 85 ? -3.454 -8.160 -3.669 1.00 92.88 85 CYS A O 1
ATOM 641 N N . PHE A 1 86 ? -5.390 -8.012 -2.546 1.00 95.00 86 PHE A N 1
ATOM 642 C CA . PHE A 1 86 ? -6.205 -7.662 -3.709 1.00 95.00 86 PHE A CA 1
ATOM 643 C C . PHE A 1 86 ? -5.886 -6.273 -4.247 1.00 95.00 86 PHE A C 1
ATOM 645 O O . PHE A 1 86 ? -6.006 -6.058 -5.451 1.00 95.00 86 PHE A O 1
ATOM 652 N N . ILE A 1 87 ? -5.373 -5.381 -3.395 1.00 93.44 87 ILE A N 1
ATOM 653 C CA . ILE A 1 87 ? -4.937 -4.040 -3.795 1.00 93.44 87 ILE A CA 1
ATOM 654 C C . ILE A 1 87 ? -3.860 -4.068 -4.889 1.00 93.44 87 ILE A C 1
ATOM 656 O O . ILE A 1 87 ? -3.733 -3.114 -5.648 1.00 93.44 87 ILE A O 1
ATOM 660 N N . CYS A 1 88 ? -3.087 -5.154 -4.974 1.00 92.75 88 CYS A N 1
ATOM 661 C CA . CYS A 1 88 ? -2.058 -5.348 -5.991 1.00 92.75 88 CYS A CA 1
ATOM 662 C C . CYS A 1 88 ? -2.458 -6.431 -6.989 1.00 92.75 88 CYS A C 1
ATOM 664 O O . CYS A 1 88 ? -2.205 -6.282 -8.182 1.00 92.75 88 CYS A O 1
ATOM 666 N N . HIS A 1 89 ? -3.074 -7.514 -6.518 1.00 93.81 89 HIS A N 1
ATOM 667 C CA . HIS A 1 89 ? -3.227 -8.725 -7.313 1.00 93.81 89 HIS A CA 1
ATOM 668 C C . HIS A 1 89 ? -4.605 -8.931 -7.929 1.00 93.81 89 HIS A C 1
ATOM 670 O O . HIS A 1 89 ? -4.689 -9.766 -8.821 1.00 93.81 89 HIS A O 1
ATOM 676 N N . LEU A 1 90 ? -5.662 -8.230 -7.507 1.00 94.12 90 LEU A N 1
ATOM 677 C CA . LEU A 1 90 ? -7.005 -8.449 -8.051 1.00 94.12 90 LEU A CA 1
ATOM 678 C C . LEU A 1 90 ? -7.323 -7.410 -9.139 1.00 94.12 90 LEU A C 1
ATOM 680 O O . LEU A 1 90 ? -7.482 -6.227 -8.826 1.00 94.12 90 LEU A O 1
ATOM 684 N N . PRO A 1 91 ? -7.443 -7.811 -10.417 1.00 89.25 91 PRO A N 1
ATOM 685 C CA . PRO A 1 91 ? -7.921 -6.913 -11.459 1.00 89.25 91 PRO A CA 1
ATOM 686 C C . PRO A 1 91 ? -9.334 -6.408 -11.144 1.00 89.25 91 PRO A C 1
ATOM 688 O O . PRO A 1 91 ? -10.201 -7.174 -10.733 1.00 89.25 91 PRO A O 1
ATOM 691 N N . GLY A 1 92 ? -9.576 -5.112 -11.350 1.00 88.56 92 GLY A N 1
ATOM 692 C CA . GLY A 1 92 ? -10.890 -4.504 -11.109 1.00 88.56 92 GLY A CA 1
ATOM 693 C C . GLY A 1 92 ? -11.234 -4.254 -9.635 1.00 88.56 92 GLY A C 1
ATOM 694 O O . GLY A 1 92 ? -12.389 -3.967 -9.336 1.00 88.56 92 GLY A O 1
ATOM 695 N N . TYR A 1 93 ? -10.260 -4.343 -8.723 1.00 95.25 93 TYR A N 1
ATOM 696 C CA . TYR A 1 93 ? -10.443 -3.995 -7.314 1.00 95.25 93 TYR A CA 1
ATOM 697 C C . TYR A 1 93 ? -10.968 -2.554 -7.144 1.00 95.25 93 TYR A C 1
ATOM 699 O O . TYR A 1 93 ? -10.394 -1.599 -7.671 1.00 95.25 93 TYR A O 1
ATOM 707 N N . ASP A 1 94 ? -12.062 -2.380 -6.396 1.00 95.44 94 ASP A N 1
ATOM 708 C CA . ASP A 1 94 ? -12.710 -1.078 -6.205 1.00 95.44 94 ASP A CA 1
ATOM 709 C C . ASP A 1 94 ? -12.049 -0.298 -5.057 1.00 95.44 94 ASP A C 1
ATOM 711 O O . ASP A 1 94 ? -12.488 -0.305 -3.899 1.00 95.44 94 ASP A O 1
ATOM 715 N N . TYR A 1 95 ? -10.975 0.416 -5.391 1.00 93.75 95 TYR A N 1
ATOM 716 C CA . TYR A 1 95 ? -10.260 1.276 -4.449 1.00 93.75 95 TYR A CA 1
ATOM 717 C C . TYR A 1 95 ? -11.138 2.377 -3.842 1.00 93.75 95 TYR A C 1
ATOM 719 O O . TYR A 1 95 ? -10.977 2.724 -2.668 1.00 93.75 95 TYR A O 1
ATOM 727 N N . GLY A 1 96 ? -12.078 2.928 -4.615 1.00 93.38 96 GLY A N 1
ATOM 728 C CA . GLY A 1 96 ? -13.003 3.951 -4.134 1.00 93.38 96 GLY A CA 1
ATOM 729 C C . GLY A 1 96 ? -13.892 3.398 -3.021 1.00 93.38 96 GLY A C 1
ATOM 730 O O . GLY A 1 96 ? -14.067 4.034 -1.976 1.00 93.38 96 GLY A O 1
ATOM 731 N N . LEU A 1 97 ? -14.400 2.176 -3.192 1.00 95.62 97 LEU A N 1
ATOM 732 C CA . LEU A 1 97 ? -15.151 1.463 -2.166 1.00 95.62 97 LEU A CA 1
ATOM 733 C C . LEU A 1 97 ? -14.283 1.097 -0.963 1.00 95.62 97 LEU A C 1
ATOM 735 O O . LEU A 1 97 ? -14.737 1.324 0.160 1.00 95.62 97 LEU A O 1
ATOM 739 N N . ARG A 1 98 ? -13.041 0.631 -1.160 1.00 95.81 98 ARG A N 1
ATOM 740 C CA . ARG A 1 98 ? -12.093 0.407 -0.050 1.00 95.81 98 ARG A CA 1
ATOM 741 C C . ARG A 1 98 ? -11.946 1.676 0.788 1.00 95.81 98 ARG A C 1
ATOM 743 O O . ARG A 1 98 ? -12.172 1.655 1.997 1.00 95.81 98 ARG A O 1
ATOM 750 N N . ASN A 1 99 ? -11.654 2.802 0.139 1.00 95.06 99 ASN A N 1
ATOM 751 C CA . ASN A 1 99 ? -11.482 4.096 0.794 1.00 95.06 99 ASN A CA 1
ATOM 752 C C . ASN A 1 99 ? -12.751 4.545 1.527 1.00 95.06 99 ASN A C 1
ATOM 754 O O . ASN A 1 99 ? -12.659 5.091 2.627 1.00 95.06 99 ASN A O 1
ATOM 758 N N . ARG A 1 100 ? -13.943 4.307 0.959 1.00 94.50 100 ARG A N 1
ATOM 759 C CA . ARG A 1 100 ? -15.215 4.559 1.658 1.00 94.50 100 ARG A CA 1
ATOM 760 C C . ARG A 1 100 ? -15.325 3.730 2.934 1.00 94.50 100 ARG A C 1
ATOM 762 O O . ARG A 1 100 ? -15.670 4.291 3.969 1.00 94.50 100 ARG A O 1
ATOM 769 N N . GLN A 1 101 ? -15.006 2.435 2.890 1.00 96.31 101 GLN A N 1
ATOM 770 C CA . GLN A 1 101 ? -15.053 1.573 4.076 1.00 96.31 101 GLN A CA 1
ATOM 771 C C . GLN A 1 101 ? -14.085 2.049 5.166 1.00 96.31 101 GLN A C 1
ATOM 773 O O . GLN A 1 101 ? -14.489 2.150 6.322 1.00 96.31 101 GLN A O 1
ATOM 778 N N . LEU A 1 102 ? -12.857 2.441 4.809 1.00 96.06 102 LEU A N 1
ATOM 779 C CA . LEU A 1 102 ? -11.909 3.011 5.774 1.00 96.06 102 LEU A CA 1
ATOM 780 C C . LEU A 1 102 ? -12.449 4.302 6.413 1.00 96.06 102 LEU A C 1
ATOM 782 O O . LEU A 1 102 ? -12.425 4.455 7.632 1.00 96.06 102 LEU A O 1
ATOM 786 N N . LYS A 1 103 ? -13.036 5.204 5.619 1.00 93.44 103 LYS A N 1
ATOM 787 C CA . LYS A 1 103 ? -13.637 6.459 6.115 1.00 93.44 103 LYS A CA 1
ATOM 788 C C . LYS A 1 103 ? -14.875 6.238 6.999 1.00 93.44 103 LYS A C 1
ATOM 790 O O . LYS A 1 103 ? -15.207 7.113 7.800 1.00 93.44 103 LYS A O 1
ATOM 795 N N . MET A 1 104 ? -15.540 5.089 6.858 1.00 94.81 104 MET A N 1
ATOM 796 C CA . MET A 1 104 ? -16.652 4.621 7.701 1.00 94.81 104 MET A CA 1
ATOM 797 C C . MET A 1 104 ? -16.190 3.844 8.946 1.00 94.81 104 MET A C 1
ATOM 799 O O . MET A 1 104 ? -17.043 3.378 9.704 1.00 94.81 104 MET A O 1
ATOM 803 N N . TRP A 1 105 ? -14.872 3.720 9.153 1.00 96.62 105 TRP A N 1
ATOM 804 C CA . TRP A 1 105 ? -14.227 2.896 10.185 1.00 96.62 105 TRP A CA 1
ATOM 805 C C . TRP A 1 105 ? -14.549 1.398 10.080 1.00 96.62 105 TRP A C 1
ATOM 807 O O . TRP A 1 105 ? -14.467 0.649 11.045 1.00 96.62 105 TRP A O 1
ATOM 817 N N . ASN A 1 106 ? -14.873 0.919 8.881 1.00 97.62 106 ASN A N 1
ATOM 818 C CA . ASN A 1 106 ? -15.154 -0.489 8.622 1.00 97.62 106 ASN A CA 1
ATOM 81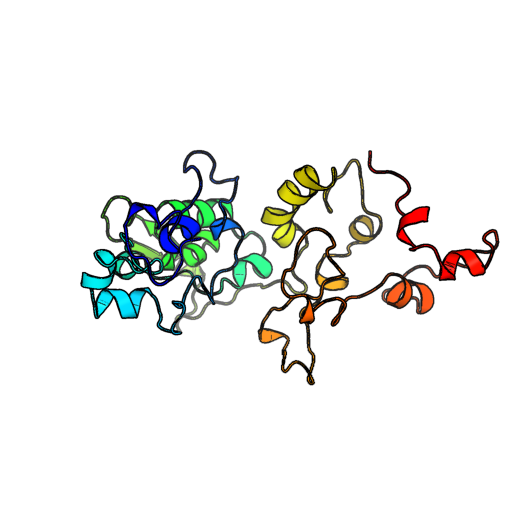9 C C . ASN A 1 106 ? -13.873 -1.242 8.216 1.00 97.62 106 ASN A C 1
ATOM 821 O O . ASN A 1 106 ? -13.839 -1.909 7.181 1.00 97.62 106 ASN A O 1
ATOM 825 N N . PHE A 1 107 ? -12.806 -1.113 9.006 1.00 97.88 107 PHE A N 1
ATOM 826 C CA . PHE A 1 107 ? -11.456 -1.569 8.651 1.00 97.88 107 PHE A CA 1
ATOM 827 C C . PHE A 1 107 ? -11.398 -3.052 8.282 1.00 97.88 107 PHE A C 1
ATOM 829 O O . PHE A 1 107 ? -10.968 -3.384 7.177 1.00 97.88 107 PHE A O 1
ATOM 836 N N . LYS A 1 108 ? -11.961 -3.918 9.131 1.00 97.69 108 LYS A N 1
ATOM 837 C CA . LYS A 1 108 ? -12.025 -5.371 8.904 1.00 97.69 108 LYS A CA 1
ATOM 838 C C . LYS A 1 108 ? -12.723 -5.769 7.600 1.00 97.69 108 LYS A C 1
ATOM 840 O O . LYS A 1 108 ? -12.489 -6.848 7.065 1.00 97.69 108 LYS A O 1
ATOM 845 N N . TRP A 1 109 ? -13.629 -4.932 7.104 1.00 97.94 109 TRP A N 1
ATOM 846 C CA . TRP A 1 109 ? -14.503 -5.273 5.983 1.00 97.94 109 TRP A CA 1
ATOM 847 C C . TRP A 1 109 ? -14.097 -4.608 4.665 1.00 97.94 109 TRP A C 1
ATOM 849 O O . TRP A 1 109 ? -14.685 -4.920 3.626 1.00 97.94 109 TRP A O 1
ATOM 859 N N . ALA A 1 110 ? -13.098 -3.721 4.685 1.00 97.25 110 ALA A N 1
ATOM 860 C CA . ALA A 1 110 ? -12.715 -2.909 3.534 1.00 97.25 110 ALA A CA 1
ATOM 861 C C . ALA A 1 110 ? -12.360 -3.759 2.305 1.00 97.25 110 ALA A C 1
ATOM 863 O O . ALA A 1 110 ? -12.934 -3.551 1.235 1.00 97.25 110 ALA A O 1
ATOM 864 N N . SER A 1 111 ? -11.506 -4.770 2.477 1.00 96.62 111 SER A N 1
ATOM 865 C CA . SER A 1 111 ? -11.067 -5.660 1.394 1.00 96.62 111 SER A CA 1
ATOM 866 C C . SER A 1 111 ? -12.195 -6.544 0.863 1.00 96.62 111 SER A C 1
ATOM 868 O O . SER A 1 111 ? -12.290 -6.776 -0.341 1.00 96.62 111 SER A O 1
ATOM 870 N N . THR A 1 112 ? -13.104 -7.001 1.734 1.00 96.81 112 THR A N 1
ATOM 871 C CA . THR A 1 112 ? -14.276 -7.798 1.323 1.00 96.81 112 THR A CA 1
ATOM 872 C C . THR A 1 112 ? -15.231 -6.980 0.455 1.00 96.81 112 THR A C 1
ATOM 874 O O . THR A 1 112 ? -15.740 -7.489 -0.542 1.00 96.81 112 THR A O 1
ATOM 877 N N . ALA A 1 113 ? -15.457 -5.713 0.815 1.00 97.50 113 ALA A N 1
ATOM 878 C CA . ALA A 1 113 ? -16.286 -4.809 0.026 1.00 97.50 113 ALA A CA 1
ATOM 879 C C . ALA A 1 113 ? -15.655 -4.522 -1.339 1.00 97.50 113 ALA A C 1
ATOM 881 O O . ALA A 1 113 ? -16.289 -4.709 -2.373 1.00 97.50 113 ALA A O 1
ATOM 882 N N . ALA A 1 114 ? -14.398 -4.083 -1.332 1.00 96.94 114 ALA A N 1
ATOM 883 C CA . ALA A 1 114 ? -13.701 -3.593 -2.515 1.00 96.94 114 ALA A CA 1
ATOM 884 C C . ALA A 1 114 ? -13.367 -4.681 -3.545 1.00 96.94 114 ALA A C 1
ATOM 886 O O . ALA A 1 114 ? -13.299 -4.403 -4.737 1.00 96.94 114 ALA A O 1
ATOM 887 N N . SER A 1 115 ? -13.215 -5.930 -3.106 1.00 96.38 115 SER A N 1
ATOM 888 C CA . SER A 1 115 ? -13.070 -7.083 -4.006 1.00 96.38 115 SER A CA 1
ATOM 889 C C . SER A 1 115 ? -14.386 -7.536 -4.647 1.00 96.38 115 SER A C 1
ATOM 891 O O . SER A 1 115 ? -14.372 -8.395 -5.524 1.00 96.38 115 SER A O 1
ATOM 893 N N . GLY A 1 116 ? -15.536 -7.024 -4.193 1.00 95.62 116 GLY A N 1
ATOM 894 C CA . GLY A 1 116 ? -16.854 -7.495 -4.630 1.00 95.62 116 GLY A CA 1
ATOM 895 C C . GLY A 1 116 ? -17.262 -8.860 -4.056 1.00 95.62 116 GLY A C 1
ATOM 896 O O . GLY A 1 116 ? -18.321 -9.383 -4.413 1.00 95.62 116 GLY A O 1
ATOM 897 N N . ILE A 1 117 ? -16.467 -9.433 -3.143 1.00 96.25 117 ILE A N 1
ATOM 898 C CA . ILE A 1 117 ? -16.756 -10.719 -2.487 1.00 96.25 117 ILE A CA 1
ATOM 899 C C . ILE A 1 117 ? -17.991 -10.612 -1.582 1.00 96.25 117 ILE A C 1
ATOM 901 O O . ILE A 1 117 ? -18.764 -11.566 -1.447 1.00 96.25 117 ILE A O 1
ATOM 905 N N . GLY A 1 118 ? -18.219 -9.444 -0.981 1.00 96.69 118 GLY A N 1
ATOM 906 C CA . GLY A 1 118 ? -19.410 -9.187 -0.183 1.00 96.69 118 GLY A CA 1
ATOM 907 C C . GLY A 1 118 ? -19.798 -7.717 -0.146 1.00 96.69 118 GLY A C 1
ATOM 908 O O . GLY A 1 118 ? -18.978 -6.827 -0.328 1.00 96.69 118 GLY A O 1
ATOM 909 N N . GLN A 1 119 ? -21.073 -7.457 0.119 1.00 97.69 119 GLN A N 1
ATOM 910 C CA . GLN A 1 119 ? -21.586 -6.112 0.353 1.00 97.69 119 GLN A CA 1
ATOM 911 C C . GLN A 1 119 ? -21.594 -5.824 1.850 1.00 97.69 119 GLN A C 1
ATOM 913 O O . GLN A 1 119 ? -22.147 -6.604 2.626 1.00 97.69 119 GLN A O 1
ATOM 918 N N . VAL A 1 120 ? -21.010 -4.695 2.246 1.00 98.12 120 VAL A N 1
ATOM 919 C CA . VAL A 1 120 ? -20.930 -4.264 3.646 1.00 98.12 120 VAL A CA 1
ATOM 920 C C . VAL A 1 120 ? -21.964 -3.175 3.892 1.00 98.12 120 VAL A C 1
ATOM 922 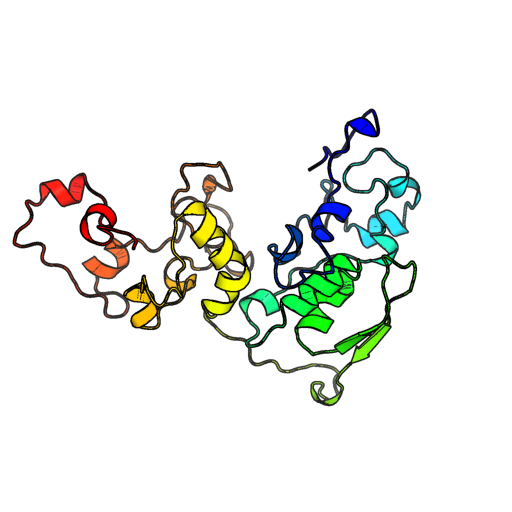O O . VAL A 1 120 ? -21.993 -2.174 3.175 1.00 98.12 120 VAL A O 1
ATOM 925 N N . ARG A 1 121 ? -22.815 -3.372 4.900 1.00 97.56 121 ARG A N 1
ATOM 926 C CA . ARG A 1 121 ? -23.824 -2.400 5.338 1.00 97.56 121 ARG A CA 1
ATOM 927 C C . ARG A 1 121 ? -23.513 -1.912 6.741 1.00 97.56 121 ARG A C 1
ATOM 929 O O . ARG A 1 121 ? -23.105 -2.705 7.583 1.00 97.56 121 ARG A O 1
ATOM 936 N N . GLY A 1 122 ? -23.803 -0.642 6.985 1.00 97.00 122 GLY A N 1
ATOM 937 C CA . GLY A 1 122 ? -23.587 0.031 8.257 1.00 97.00 122 GLY A CA 1
ATOM 938 C C . GLY A 1 122 ? -22.193 0.645 8.393 1.00 97.00 122 GLY A C 1
ATOM 939 O O . GLY A 1 122 ? -21.303 0.381 7.584 1.00 97.00 122 GLY A O 1
ATOM 940 N N . SER A 1 123 ? -22.012 1.484 9.410 1.00 97.12 123 SER A N 1
ATOM 941 C CA . SER A 1 123 ? -20.758 2.191 9.679 1.00 97.12 123 SER A CA 1
ATOM 942 C C . SER A 1 123 ? -20.428 2.221 11.168 1.00 97.12 123 SER A C 1
ATOM 944 O O . SER A 1 123 ? -21.222 2.702 11.978 1.00 97.12 123 SER A O 1
ATOM 946 N N . VAL A 1 124 ? -19.213 1.795 11.525 1.00 97.56 124 VAL A N 1
ATOM 947 C CA . VAL A 1 124 ? -18.715 1.926 12.907 1.00 97.56 124 VAL A CA 1
ATOM 948 C C . VAL A 1 124 ? -18.610 3.391 13.323 1.00 97.56 124 VAL A C 1
ATOM 950 O O . VAL A 1 124 ? -18.911 3.729 14.466 1.00 97.56 124 VAL A O 1
ATOM 953 N N . LYS A 1 125 ? -18.264 4.281 12.388 1.00 95.38 125 LYS A N 1
ATOM 954 C CA . LYS A 1 125 ? -18.235 5.732 12.617 1.00 95.38 125 LYS A CA 1
ATOM 955 C C . LYS A 1 125 ? -19.592 6.319 13.003 1.00 95.38 125 LYS A C 1
ATOM 957 O O . LYS A 1 125 ? -19.646 7.273 13.770 1.00 95.38 125 LYS A O 1
ATOM 962 N N . GLU A 1 126 ? -20.681 5.725 12.526 1.00 96.06 126 GLU A N 1
ATOM 963 C CA . GLU A 1 126 ? -22.054 6.076 12.914 1.00 96.06 126 GLU A CA 1
ATOM 964 C C . GLU A 1 126 ? -22.564 5.237 14.101 1.00 96.06 126 GLU A C 1
ATOM 966 O O . GLU A 1 126 ? -23.765 5.177 14.357 1.00 96.06 126 GLU A O 1
ATOM 971 N N . ASN A 1 127 ? -21.657 4.574 14.829 1.00 96.56 127 ASN A N 1
ATOM 972 C CA . ASN A 1 127 ? -21.948 3.683 15.954 1.00 96.56 127 ASN A CA 1
ATOM 973 C C . ASN A 1 127 ? -22.906 2.527 15.597 1.00 96.56 127 ASN A C 1
ATOM 975 O O . ASN A 1 127 ? -23.667 2.051 16.438 1.00 96.56 127 ASN A O 1
ATOM 979 N N . GLN A 1 128 ? -22.858 2.064 14.347 1.00 97.81 128 GLN A N 1
ATOM 980 C CA . GLN A 1 128 ? -23.566 0.876 13.876 1.00 97.81 128 GLN A CA 1
ATOM 981 C C . GLN A 1 128 ? -22.617 -0.328 13.863 1.00 97.81 128 GLN A C 1
ATOM 983 O O . GLN A 1 128 ? -21.398 -0.182 13.781 1.00 97.81 128 GLN A O 1
ATOM 988 N N . THR A 1 129 ? -23.173 -1.537 13.902 1.00 96.88 129 THR A N 1
ATOM 989 C CA . THR A 1 129 ? -22.411 -2.778 13.714 1.00 96.88 129 THR A CA 1
ATOM 990 C C . THR A 1 129 ? -22.468 -3.189 12.243 1.00 96.88 129 THR A C 1
ATOM 992 O O . THR A 1 129 ? -23.561 -3.504 11.761 1.00 96.88 129 THR A O 1
ATOM 995 N N . PRO A 1 130 ? -21.337 -3.204 11.511 1.00 97.94 130 PRO A N 1
ATOM 996 C CA . PRO A 1 130 ? -21.356 -3.587 10.111 1.00 97.94 130 PRO A CA 1
ATOM 997 C C . PRO A 1 130 ? -21.787 -5.037 9.906 1.00 97.94 130 PRO A C 1
ATOM 999 O O . PRO A 1 130 ? -21.419 -5.938 10.662 1.00 97.94 130 PRO A O 1
ATOM 1002 N N . THR A 1 131 ? -22.547 -5.265 8.842 1.00 98.00 131 THR A N 1
ATOM 1003 C CA . THR A 1 131 ? -22.993 -6.596 8.414 1.00 98.00 131 THR A CA 1
ATOM 1004 C C . THR A 1 131 ? -22.535 -6.867 6.989 1.00 98.00 131 THR A C 1
ATOM 1006 O O . THR A 1 131 ? -22.417 -5.942 6.184 1.00 98.00 131 THR A O 1
ATOM 1009 N N . VAL A 1 132 ? -22.267 -8.136 6.674 1.00 97.94 132 VAL A N 1
ATOM 1010 C CA . VAL A 1 132 ? -21.786 -8.557 5.353 1.00 97.94 132 VAL A CA 1
ATOM 1011 C C . VAL A 1 132 ? -22.802 -9.476 4.697 1.00 97.94 132 VAL A C 1
ATOM 1013 O O . VAL A 1 132 ? -23.236 -10.461 5.291 1.00 97.94 132 VAL A O 1
ATOM 1016 N N . VAL A 1 133 ? -23.132 -9.182 3.443 1.00 97.81 133 VAL A N 1
ATOM 1017 C CA . VAL A 1 133 ? -23.868 -10.087 2.560 1.00 97.81 133 VAL A CA 1
ATOM 1018 C C . VAL A 1 133 ? -22.909 -10.578 1.483 1.00 97.81 133 VAL A C 1
ATOM 1020 O O . VAL A 1 133 ? -22.563 -9.834 0.568 1.00 97.81 133 VAL A O 1
ATOM 1023 N N . TYR A 1 134 ? -22.457 -11.825 1.602 1.00 96.56 134 TYR A N 1
ATOM 1024 C CA . TYR A 1 134 ? -21.523 -12.430 0.652 1.00 96.56 134 TYR A CA 1
ATOM 1025 C C . TYR A 1 134 ? -22.187 -12.761 -0.686 1.00 96.56 134 TYR A C 1
ATOM 1027 O O . TYR A 1 134 ? -23.313 -13.268 -0.733 1.00 96.56 134 TYR A O 1
ATOM 1035 N N . ASN A 1 135 ? -21.455 -12.547 -1.779 1.00 94.81 135 ASN A N 1
ATOM 1036 C CA . ASN A 1 135 ? -21.845 -13.029 -3.094 1.00 94.81 135 ASN A CA 1
ATOM 1037 C C . ASN A 1 135 ? -21.574 -14.536 -3.188 1.00 94.81 135 ASN A C 1
ATOM 1039 O O . ASN A 1 135 ? -20.521 -14.967 -3.652 1.00 94.81 135 ASN A O 1
ATOM 1043 N N . LYS A 1 136 ? -22.551 -15.343 -2.760 1.00 94.62 136 LYS A N 1
ATOM 1044 C CA . LYS A 1 136 ? -22.439 -16.811 -2.702 1.00 94.62 136 LYS A CA 1
ATOM 1045 C C . LYS A 1 136 ? -22.082 -17.474 -4.038 1.00 94.62 136 LYS A C 1
ATOM 1047 O O . LYS A 1 136 ? -21.589 -18.589 -4.021 1.00 94.62 136 LYS A O 1
ATOM 1052 N N . ARG A 1 137 ? -22.285 -16.804 -5.180 1.00 94.19 137 ARG A N 1
ATOM 1053 C CA . ARG A 1 137 ? -21.917 -17.334 -6.508 1.00 94.19 137 ARG A CA 1
ATOM 1054 C C . ARG A 1 137 ? -20.406 -17.465 -6.709 1.00 94.19 137 ARG A C 1
ATOM 1056 O O . ARG A 1 137 ? -19.991 -18.186 -7.603 1.00 94.19 137 ARG A O 1
ATOM 1063 N N . LEU A 1 138 ? -19.607 -16.751 -5.916 1.00 93.75 138 LEU A N 1
ATOM 1064 C CA . LEU A 1 138 ? -18.144 -16.827 -5.959 1.00 93.75 138 LEU A CA 1
ATOM 1065 C C . LEU A 1 138 ? -17.589 -18.002 -5.146 1.00 93.75 138 LEU A C 1
ATOM 1067 O O . LEU A 1 138 ? -16.402 -18.300 -5.253 1.00 93.75 138 LEU A O 1
ATOM 1071 N N . PHE A 1 139 ? -18.423 -18.630 -4.314 1.00 96.00 139 PHE A N 1
ATOM 1072 C CA . PHE A 1 139 ? -18.014 -19.651 -3.362 1.00 96.00 139 PHE A CA 1
ATOM 1073 C C . PHE A 1 139 ? -18.375 -21.043 -3.872 1.00 96.00 139 PHE A C 1
ATOM 1075 O O . PHE A 1 139 ? -19.503 -21.292 -4.297 1.00 96.00 139 PHE A O 1
ATOM 1082 N N . ASN A 1 140 ? -17.416 -21.954 -3.765 1.00 94.62 140 ASN A N 1
ATOM 1083 C CA . ASN A 1 140 ? -17.637 -23.386 -3.894 1.00 94.62 140 ASN A CA 1
ATOM 1084 C C . ASN A 1 140 ? -18.394 -23.919 -2.665 1.00 94.62 140 ASN A C 1
ATOM 1086 O O . ASN A 1 140 ? -18.506 -23.244 -1.637 1.00 94.62 140 ASN A O 1
ATOM 1090 N N . GLU A 1 141 ? -18.874 -25.161 -2.739 1.00 94.00 141 GLU A N 1
ATOM 1091 C CA . GLU A 1 141 ? -19.590 -25.814 -1.630 1.00 94.00 141 GLU A CA 1
ATOM 1092 C C . GLU A 1 141 ? -18.750 -25.927 -0.347 1.00 94.00 141 GLU A C 1
ATOM 1094 O O . GLU A 1 141 ? -19.297 -25.899 0.753 1.00 94.00 141 GLU A O 1
ATOM 1099 N N . ASP A 1 142 ? -17.420 -25.986 -0.471 1.00 94.88 142 ASP A N 1
ATOM 1100 C CA . ASP A 1 142 ? -16.485 -26.018 0.659 1.00 94.88 142 ASP A CA 1
ATOM 1101 C C . ASP A 1 142 ? -16.191 -24.629 1.264 1.00 94.88 142 ASP A C 1
ATOM 1103 O O . ASP A 1 142 ? -15.350 -24.501 2.155 1.00 94.88 142 ASP A O 1
ATOM 1107 N N . GLY A 1 143 ? -16.872 -23.581 0.787 1.00 93.62 143 GLY A N 1
ATOM 1108 C CA . GLY A 1 143 ? -16.730 -22.213 1.279 1.00 93.62 143 GLY A CA 1
ATOM 1109 C C . GLY A 1 143 ? -15.467 -21.495 0.802 1.00 93.62 143 GLY A C 1
ATOM 1110 O O . GLY A 1 143 ? -15.169 -20.409 1.302 1.00 93.62 143 GLY A O 1
ATOM 1111 N N . LYS A 1 144 ? -14.725 -22.057 -0.159 1.00 94.81 144 LYS A N 1
ATOM 1112 C CA . LYS A 1 144 ? -13.577 -21.388 -0.787 1.00 94.81 144 LYS A CA 1
ATOM 1113 C C . LYS A 1 144 ? -13.988 -20.655 -2.053 1.00 94.81 144 LYS A C 1
ATOM 1115 O O . LYS A 1 144 ? -14.980 -20.993 -2.691 1.00 94.81 144 LYS A O 1
ATOM 1120 N N . ILE A 1 145 ? -13.178 -19.678 -2.438 1.00 93.12 145 ILE A N 1
ATOM 1121 C CA . ILE A 1 145 ? -13.318 -18.930 -3.687 1.00 93.12 145 ILE A CA 1
ATOM 1122 C C . ILE A 1 145 ? -12.078 -19.149 -4.549 1.00 93.12 145 ILE A C 1
ATOM 1124 O O . ILE A 1 145 ? -10.974 -19.307 -4.023 1.00 93.12 145 ILE A O 1
ATOM 1128 N N . VAL A 1 146 ? -12.254 -19.127 -5.867 1.00 90.81 146 VAL A N 1
ATOM 1129 C CA . VAL A 1 146 ? -11.149 -19.053 -6.827 1.00 90.81 146 VAL A CA 1
ATOM 1130 C C . VAL A 1 146 ? -11.192 -17.668 -7.448 1.00 90.81 146 VAL A C 1
ATOM 1132 O O . VAL A 1 146 ? -12.202 -17.275 -8.027 1.00 90.81 146 VAL A O 1
ATOM 1135 N N . LEU A 1 147 ? -10.105 -16.921 -7.287 1.00 90.62 147 LEU A N 1
ATOM 1136 C CA . LEU A 1 147 ? -9.945 -15.588 -7.851 1.00 90.62 147 LEU A CA 1
ATOM 1137 C C . LEU A 1 147 ? -8.856 -15.633 -8.914 1.00 90.62 147 LEU A C 1
ATOM 1139 O O . LEU A 1 147 ? -7.817 -16.261 -8.709 1.00 90.62 147 LEU A O 1
ATOM 1143 N N . ASP A 1 148 ? -9.092 -14.942 -10.023 1.00 90.94 148 ASP A N 1
ATOM 1144 C CA . ASP A 1 148 ? -8.067 -14.712 -11.033 1.00 90.94 148 ASP A CA 1
ATOM 1145 C C . ASP A 1 148 ? -7.172 -13.556 -10.573 1.00 90.94 148 ASP A C 1
ATOM 1147 O O . ASP A 1 148 ? -7.527 -12.379 -10.676 1.00 90.94 148 ASP A O 1
ATOM 1151 N N . LEU A 1 149 ? -6.049 -13.912 -9.951 1.00 92.94 149 LEU A N 1
ATOM 1152 C CA . LEU A 1 149 ? -5.074 -12.961 -9.441 1.00 92.94 149 LEU A CA 1
ATOM 1153 C C . LEU A 1 149 ? -3.973 -12.736 -10.478 1.00 92.94 149 LEU A C 1
ATOM 1155 O O . LEU A 1 149 ? -3.309 -13.667 -10.927 1.00 92.94 149 LEU A O 1
ATOM 1159 N N . SER A 1 150 ? -3.731 -11.473 -10.808 1.00 91.50 150 SER A N 1
ATOM 1160 C CA . SER A 1 150 ? -2.706 -11.072 -11.768 1.00 91.50 150 SER A CA 1
ATOM 1161 C C . SER A 1 150 ? -1.286 -11.175 -11.200 1.00 91.50 150 SER A C 1
ATOM 1163 O O . SER A 1 150 ? -1.016 -10.777 -10.057 1.00 91.50 150 SER A O 1
ATOM 1165 N N . TYR A 1 151 ? -0.359 -11.655 -12.035 1.00 87.38 151 TYR A N 1
ATOM 1166 C CA . TYR A 1 151 ? 1.079 -11.612 -11.784 1.00 87.38 151 TYR A CA 1
ATOM 1167 C C . TYR A 1 151 ? 1.874 -11.398 -13.091 1.00 87.38 151 TYR A C 1
ATOM 1169 O O . TYR A 1 151 ? 1.672 -12.155 -14.042 1.00 87.38 151 TYR A O 1
ATOM 1177 N N . PRO A 1 152 ? 2.814 -10.432 -13.144 1.00 87.06 152 PRO A N 1
ATOM 1178 C CA . PRO A 1 152 ? 3.040 -9.388 -12.140 1.00 87.06 152 PRO A CA 1
ATOM 1179 C C . PRO A 1 152 ? 1.811 -8.464 -11.986 1.00 87.06 152 PRO A C 1
ATOM 1181 O O . PRO A 1 152 ? 0.988 -8.399 -12.900 1.00 87.06 152 PRO A O 1
ATOM 1184 N N . PRO A 1 153 ? 1.668 -7.750 -10.850 1.00 90.50 153 PRO A N 1
ATOM 1185 C CA . PRO A 1 153 ? 0.623 -6.743 -10.677 1.00 90.50 153 PRO A CA 1
ATOM 1186 C C . PRO A 1 153 ? 0.594 -5.724 -11.834 1.00 90.50 153 PRO A C 1
ATOM 1188 O O . PRO A 1 153 ? 1.650 -5.179 -12.180 1.00 90.50 153 PRO A O 1
ATOM 1191 N N . PRO A 1 154 ? -0.581 -5.428 -12.417 1.00 90.00 154 PRO A N 1
ATOM 1192 C CA . PRO A 1 154 ? -0.739 -4.381 -13.417 1.00 90.00 154 PRO A CA 1
ATOM 1193 C C . PRO A 1 154 ? -0.350 -3.009 -12.858 1.00 90.00 154 PRO A C 1
ATOM 1195 O O . PRO A 1 154 ? -0.695 -2.669 -11.725 1.00 90.00 154 PRO A O 1
ATOM 1198 N N . ALA A 1 155 ? 0.299 -2.170 -13.669 1.00 90.44 155 ALA A N 1
ATOM 1199 C CA . ALA A 1 155 ? 0.721 -0.828 -13.260 1.00 90.44 155 ALA A CA 1
ATOM 1200 C C . ALA A 1 155 ? -0.451 0.069 -12.827 1.00 90.44 155 ALA A C 1
ATOM 1202 O O . ALA A 1 155 ? -0.276 0.963 -12.002 1.00 90.44 155 ALA A O 1
ATOM 1203 N N . THR A 1 156 ? -1.663 -0.179 -13.338 1.00 89.25 156 THR A N 1
ATOM 1204 C CA . THR A 1 156 ? -2.885 0.532 -12.927 1.00 89.25 156 THR A CA 1
ATOM 1205 C C . THR A 1 156 ? -3.143 0.433 -11.427 1.00 89.25 156 THR A C 1
ATOM 1207 O O . THR A 1 156 ? -3.593 1.409 -10.831 1.00 89.25 156 THR A O 1
ATOM 1210 N N . ASN A 1 157 ? -2.795 -0.699 -10.810 1.00 90.75 157 ASN A N 1
ATOM 1211 C CA . ASN A 1 157 ? -3.006 -0.925 -9.384 1.00 90.75 157 ASN A CA 1
ATOM 1212 C C . ASN A 1 157 ? -2.047 -0.079 -8.534 1.00 90.75 157 ASN A C 1
ATOM 1214 O O . ASN A 1 157 ? -2.446 0.533 -7.546 1.00 90.75 157 ASN A O 1
ATOM 1218 N N . CYS A 1 158 ? -0.788 0.044 -8.966 1.00 90.50 158 CYS A N 1
ATOM 1219 C CA . CYS A 1 158 ? 0.192 0.938 -8.345 1.00 90.50 158 CYS A CA 1
ATOM 1220 C C . CYS A 1 158 ? -0.199 2.412 -8.545 1.00 90.50 158 CYS A C 1
ATOM 1222 O O . CYS A 1 158 ? -0.142 3.228 -7.620 1.00 90.50 158 CYS A O 1
ATOM 1224 N N . ASN A 1 159 ? -0.638 2.746 -9.760 1.00 90.00 159 ASN A N 1
ATOM 1225 C CA . ASN A 1 159 ? -0.962 4.107 -10.164 1.00 90.00 159 ASN A CA 1
ATOM 1226 C C . ASN A 1 159 ? -2.201 4.669 -9.470 1.00 90.00 159 ASN A C 1
ATOM 1228 O O . ASN A 1 159 ? -2.315 5.890 -9.420 1.00 90.00 159 ASN A O 1
ATOM 1232 N N . PHE A 1 160 ? -3.080 3.853 -8.879 1.00 88.31 160 PHE A N 1
ATOM 1233 C CA . PHE A 1 160 ? -4.184 4.379 -8.071 1.00 88.31 160 PHE A CA 1
ATOM 1234 C C . PHE A 1 160 ? -3.682 5.353 -6.986 1.00 88.31 160 PHE A C 1
ATOM 1236 O O . PHE A 1 160 ? -4.206 6.456 -6.841 1.00 88.31 160 PHE A O 1
ATOM 1243 N N . CYS A 1 161 ? -2.606 4.984 -6.283 1.00 88.06 161 CYS A N 1
ATOM 1244 C CA . CYS A 1 161 ? -1.990 5.825 -5.253 1.00 88.06 161 CYS A CA 1
ATOM 1245 C C . CYS A 1 161 ? -0.839 6.671 -5.805 1.00 88.06 161 CYS A C 1
ATOM 1247 O O . CYS A 1 161 ? -0.684 7.840 -5.443 1.00 88.06 161 CYS A O 1
ATOM 1249 N N . HIS A 1 162 ? -0.010 6.077 -6.666 1.00 89.88 162 HIS A N 1
ATOM 1250 C CA . HIS A 1 162 ? 1.222 6.713 -7.119 1.00 89.88 162 HIS A CA 1
ATOM 1251 C C . HIS A 1 162 ? 0.978 7.822 -8.143 1.00 89.88 162 HIS A C 1
ATOM 1253 O O . HIS A 1 162 ? 1.622 8.860 -8.032 1.00 89.88 162 HIS A O 1
ATOM 1259 N N . SER A 1 163 ? -0.002 7.692 -9.050 1.00 89.25 163 SER A N 1
ATOM 1260 C CA . SER A 1 163 ? -0.190 8.659 -10.146 1.00 89.25 163 SER A CA 1
ATOM 1261 C C . SER A 1 163 ? -0.383 10.091 -9.656 1.00 89.25 163 SER A C 1
ATOM 1263 O O . SER A 1 163 ? 0.293 11.005 -10.118 1.00 89.25 163 SER A O 1
ATOM 1265 N N . MET A 1 164 ? -1.252 10.296 -8.663 1.00 85.38 164 MET A N 1
ATOM 1266 C CA . MET A 1 164 ? -1.502 11.621 -8.101 1.00 85.38 164 MET A CA 1
ATOM 1267 C C . MET A 1 164 ? -0.256 12.193 -7.418 1.00 85.38 164 MET A C 1
ATOM 1269 O O . MET A 1 164 ? 0.007 13.392 -7.518 1.00 85.38 164 MET A O 1
ATOM 1273 N N . SER A 1 165 ? 0.493 11.357 -6.694 1.00 83.88 165 SER A N 1
ATOM 1274 C CA . SER A 1 165 ? 1.736 11.782 -6.047 1.00 83.88 165 SER A CA 1
ATOM 1275 C C . SER A 1 165 ? 2.801 12.126 -7.085 1.00 83.88 165 SER A C 1
ATOM 1277 O O . SER A 1 165 ? 3.487 13.133 -6.924 1.00 83.88 165 SER A O 1
ATOM 1279 N N . ASP A 1 166 ? 2.923 11.329 -8.142 1.00 86.69 166 ASP A N 1
ATOM 1280 C CA . ASP A 1 166 ? 3.890 11.542 -9.213 1.00 86.69 166 ASP A CA 1
ATOM 1281 C C . ASP A 1 166 ? 3.588 12.845 -9.954 1.00 86.69 166 ASP A C 1
ATOM 1283 O O . ASP A 1 166 ? 4.467 13.694 -10.054 1.00 86.69 166 ASP A O 1
ATOM 1287 N N . VAL A 1 167 ? 2.332 13.101 -10.330 1.00 85.69 167 VAL A N 1
ATOM 1288 C CA . VAL A 1 167 ? 1.955 14.371 -10.972 1.00 85.69 167 VAL A CA 1
ATOM 1289 C C . VAL A 1 167 ? 2.254 15.558 -10.055 1.00 85.69 167 VAL A C 1
ATOM 1291 O O . VAL A 1 167 ? 2.881 16.523 -10.480 1.00 85.69 167 VAL A O 1
ATOM 1294 N N . LYS A 1 168 ? 1.879 15.488 -8.770 1.00 84.50 168 LYS A N 1
ATOM 1295 C CA . LYS A 1 168 ? 2.095 16.598 -7.824 1.00 84.50 168 LYS A CA 1
ATOM 1296 C C . LYS A 1 168 ? 3.567 16.870 -7.520 1.00 84.50 168 LYS A C 1
ATOM 1298 O O . LYS A 1 168 ? 3.925 18.019 -7.285 1.00 84.50 168 LYS A O 1
ATOM 1303 N N . LYS A 1 169 ? 4.396 15.827 -7.438 1.00 81.75 169 LYS A N 1
ATOM 1304 C CA . LYS A 1 169 ? 5.799 15.944 -7.004 1.00 81.75 169 LYS A CA 1
ATOM 1305 C C . LYS A 1 169 ? 6.788 16.012 -8.165 1.00 81.75 169 LYS A C 1
ATOM 1307 O O . LYS A 1 169 ? 7.883 16.529 -7.983 1.00 81.75 169 LYS A O 1
ATOM 1312 N N . ARG A 1 170 ? 6.439 15.429 -9.312 1.00 79.88 170 ARG A N 1
ATOM 1313 C CA . ARG A 1 170 ? 7.344 15.172 -10.443 1.00 79.88 170 ARG A CA 1
ATOM 1314 C C . ARG A 1 170 ? 6.801 15.676 -11.780 1.00 79.88 170 ARG A C 1
ATOM 1316 O O . ARG A 1 170 ? 7.576 15.763 -12.719 1.00 79.88 170 ARG A O 1
ATOM 1323 N N . GLY A 1 171 ? 5.516 16.020 -11.871 1.00 83.81 171 GLY A N 1
ATOM 1324 C CA . GLY A 1 171 ? 4.912 16.610 -13.070 1.00 83.81 171 GLY A CA 1
ATOM 1325 C C . GLY A 1 171 ? 4.450 15.616 -14.139 1.00 83.81 171 GLY A C 1
ATOM 1326 O O . GLY A 1 171 ? 3.907 16.053 -15.141 1.00 83.81 171 GLY A O 1
ATOM 1327 N N . PHE A 1 172 ? 4.606 14.305 -13.933 1.00 86.88 172 PHE A N 1
ATOM 1328 C CA . PHE A 1 172 ? 4.142 13.263 -14.861 1.00 86.88 172 PHE A CA 1
ATOM 1329 C C . PHE A 1 172 ? 3.667 12.022 -14.095 1.00 86.88 172 PHE A C 1
ATOM 1331 O O . PHE A 1 172 ? 3.888 11.913 -12.890 1.00 86.88 172 PHE A O 1
ATOM 1338 N N . SER A 1 173 ? 3.031 11.069 -14.777 1.00 88.81 173 SER A N 1
ATOM 1339 C CA . SER A 1 173 ? 2.694 9.747 -14.229 1.00 88.81 173 SER A CA 1
ATOM 1340 C C . SER A 1 173 ? 3.051 8.644 -15.224 1.00 88.81 173 SER A C 1
ATOM 1342 O O . SER A 1 173 ? 3.084 8.886 -16.424 1.00 88.81 173 SER A O 1
ATOM 1344 N N . TRP A 1 174 ? 3.273 7.415 -14.748 1.00 89.25 174 TRP A N 1
ATOM 1345 C CA . TRP A 1 174 ? 3.601 6.262 -15.600 1.00 89.25 174 TRP A CA 1
ATOM 1346 C C . TRP A 1 174 ? 2.618 6.063 -16.764 1.00 89.25 174 TRP A C 1
ATOM 1348 O O . TRP A 1 174 ? 3.031 5.760 -17.879 1.00 89.25 174 TRP A O 1
ATOM 1358 N N . ASN A 1 175 ? 1.320 6.252 -16.508 1.00 83.56 175 ASN A N 1
ATOM 1359 C CA . ASN A 1 175 ? 0.245 6.106 -17.496 1.00 83.56 175 ASN A CA 1
ATOM 1360 C C . ASN A 1 175 ? -0.151 7.436 -18.162 1.00 83.56 175 ASN A C 1
ATOM 1362 O O . ASN A 1 175 ? -1.266 7.543 -18.670 1.00 83.56 175 ASN A O 1
ATOM 1366 N N . ASP A 1 176 ? 0.710 8.453 -18.127 1.00 85.62 176 ASP A N 1
ATOM 1367 C CA . ASP A 1 176 ? 0.445 9.731 -18.781 1.00 85.62 176 ASP A CA 1
ATOM 1368 C C . ASP A 1 176 ? 0.480 9.564 -20.316 1.00 85.62 176 ASP A C 1
ATOM 1370 O O . ASP A 1 176 ? 1.520 9.205 -20.871 1.00 85.62 176 ASP A O 1
ATOM 1374 N N . PRO A 1 177 ? -0.640 9.793 -21.030 1.00 79.50 177 PRO A N 1
ATOM 1375 C CA . PRO A 1 177 ? -0.676 9.663 -22.482 1.00 79.50 177 PRO A CA 1
ATOM 1376 C C . PRO A 1 177 ? 0.039 10.811 -23.211 1.00 79.50 177 PRO A C 1
ATOM 1378 O O . PRO A 1 177 ? 0.374 10.657 -24.384 1.00 79.50 177 PRO A O 1
ATOM 1381 N N . VAL A 1 178 ? 0.255 11.953 -22.550 1.00 82.38 178 VAL A N 1
ATOM 1382 C CA . VAL A 1 178 ? 0.970 13.112 -23.107 1.00 82.38 178 VAL A CA 1
ATOM 1383 C C . VAL A 1 178 ? 2.475 12.941 -22.901 1.00 82.38 178 VAL A C 1
ATOM 1385 O O . VAL A 1 178 ? 3.247 13.128 -23.840 1.00 82.38 178 VAL A O 1
ATOM 1388 N N . ASN A 1 179 ? 2.880 12.484 -21.713 1.00 81.50 179 ASN A N 1
ATOM 1389 C CA . ASN A 1 179 ? 4.265 12.156 -21.359 1.00 81.50 179 ASN A CA 1
ATOM 1390 C C . ASN A 1 179 ? 4.505 10.650 -21.332 1.00 81.50 179 ASN A C 1
ATOM 1392 O O . ASN A 1 179 ? 4.846 10.079 -20.294 1.00 81.50 179 ASN A O 1
ATOM 1396 N N . TYR A 1 180 ? 4.289 9.991 -22.468 1.00 82.69 180 TYR A N 1
ATOM 1397 C CA . TYR A 1 180 ? 4.341 8.536 -22.497 1.00 82.69 180 TYR A CA 1
ATOM 1398 C C . TYR A 1 180 ? 5.745 8.007 -22.156 1.00 82.69 180 TYR A C 1
ATOM 1400 O O . TYR A 1 180 ? 6.749 8.374 -22.768 1.00 82.69 180 TYR A O 1
ATOM 1408 N N . ASP A 1 181 ? 5.808 7.082 -21.198 1.00 89.44 181 ASP A N 1
ATOM 1409 C CA . ASP A 1 181 ? 7.022 6.320 -20.920 1.00 89.44 181 ASP A CA 1
ATOM 1410 C C . ASP A 1 181 ? 7.169 5.201 -21.965 1.00 89.44 181 ASP A C 1
ATOM 1412 O O . ASP A 1 181 ? 6.253 4.397 -22.188 1.00 89.44 181 ASP A O 1
ATOM 1416 N N . ILE A 1 182 ? 8.329 5.125 -22.627 1.00 90.62 182 ILE A N 1
ATOM 1417 C CA . ILE A 1 182 ? 8.571 4.114 -23.662 1.00 90.62 182 ILE A CA 1
ATOM 1418 C C . ILE A 1 182 ? 8.479 2.690 -23.098 1.00 90.62 182 ILE A C 1
ATOM 1420 O O . ILE A 1 182 ? 8.000 1.797 -23.793 1.00 90.62 182 ILE A O 1
ATOM 1424 N N . HIS A 1 183 ? 8.865 2.460 -21.844 1.00 92.44 183 HIS A N 1
ATOM 1425 C CA . HIS A 1 183 ? 8.759 1.155 -21.198 1.00 92.44 183 HIS A CA 1
ATOM 1426 C C . HIS A 1 183 ? 7.290 0.780 -20.994 1.00 92.44 183 HIS A C 1
ATOM 1428 O O . HIS A 1 183 ? 6.900 -0.342 -21.326 1.00 92.44 183 HIS A O 1
ATOM 1434 N N . ASN A 1 184 ? 6.455 1.728 -20.552 1.00 90.75 184 ASN A N 1
ATOM 1435 C CA . ASN A 1 184 ? 5.010 1.517 -20.458 1.00 90.75 184 ASN A CA 1
ATOM 1436 C C . ASN A 1 184 ? 4.400 1.200 -21.834 1.00 90.75 184 ASN A C 1
ATOM 1438 O O . ASN A 1 184 ? 3.679 0.218 -21.989 1.00 90.75 184 ASN A O 1
ATOM 1442 N N . SER A 1 185 ? 4.778 1.953 -22.875 1.00 88.69 185 SER A N 1
ATOM 1443 C CA . SER A 1 185 ? 4.289 1.728 -24.248 1.00 88.69 185 SER A CA 1
ATOM 1444 C C . SER A 1 185 ? 4.634 0.339 -24.810 1.00 88.69 185 SER A C 1
ATOM 1446 O O . SER A 1 185 ? 3.991 -0.145 -25.741 1.00 88.69 185 SER A O 1
ATOM 1448 N N . ARG A 1 186 ? 5.655 -0.319 -24.244 1.00 90.06 186 ARG A N 1
ATOM 1449 C CA . ARG A 1 186 ? 6.075 -1.686 -24.580 1.00 90.06 186 ARG A CA 1
ATOM 1450 C C . ARG A 1 186 ? 5.497 -2.744 -23.637 1.00 90.06 186 ARG A C 1
ATOM 1452 O O . ARG A 1 186 ? 5.925 -3.893 -23.690 1.00 90.06 186 ARG A O 1
ATOM 1459 N N . GLY A 1 187 ? 4.521 -2.376 -22.808 1.00 88.75 187 GLY A N 1
ATOM 1460 C CA . GLY A 1 187 ? 3.813 -3.279 -21.905 1.00 88.75 187 GLY A CA 1
ATOM 1461 C C . GLY A 1 187 ? 4.556 -3.580 -20.604 1.00 88.75 187 GLY A C 1
ATOM 1462 O O . GLY A 1 187 ? 4.217 -4.554 -19.932 1.00 88.75 187 GLY A O 1
ATOM 1463 N N . MET A 1 188 ? 5.574 -2.790 -20.241 1.00 91.06 188 MET A N 1
ATOM 1464 C CA . MET A 1 188 ? 6.227 -2.945 -18.943 1.00 91.06 188 MET A CA 1
ATOM 1465 C C . MET A 1 188 ? 5.377 -2.346 -17.817 1.00 91.06 188 MET A C 1
ATOM 1467 O O . MET A 1 188 ? 4.772 -1.286 -17.953 1.00 91.06 188 MET A O 1
ATOM 1471 N N . ASN A 1 189 ? 5.387 -3.023 -16.675 1.00 91.31 189 ASN A N 1
ATOM 1472 C CA . ASN A 1 189 ? 4.738 -2.627 -15.436 1.00 91.31 189 ASN A CA 1
ATOM 1473 C C . ASN A 1 189 ? 5.781 -2.328 -14.354 1.00 91.31 189 ASN A C 1
ATOM 1475 O O . ASN A 1 189 ? 6.930 -2.772 -14.423 1.00 91.31 189 ASN A O 1
ATOM 1479 N N . CYS A 1 190 ? 5.351 -1.626 -13.305 1.00 92.06 190 CYS A N 1
ATOM 1480 C CA . CYS A 1 190 ? 6.209 -1.143 -12.223 1.00 92.06 190 CYS A CA 1
ATOM 1481 C C . CYS A 1 190 ? 7.073 -2.260 -11.608 1.00 92.06 190 CYS A C 1
ATOM 1483 O O . CYS A 1 190 ? 8.276 -2.085 -11.423 1.00 92.06 190 CYS A O 1
ATOM 1485 N N . ALA A 1 191 ? 6.480 -3.436 -11.365 1.00 92.31 191 ALA A N 1
ATOM 1486 C CA . ALA A 1 191 ? 7.132 -4.567 -10.702 1.00 92.31 191 ALA A CA 1
ATOM 1487 C C . ALA A 1 191 ? 8.283 -5.211 -11.505 1.00 92.31 191 ALA A C 1
ATOM 1489 O O . ALA A 1 191 ? 9.045 -5.998 -10.951 1.00 92.31 191 ALA A O 1
ATOM 1490 N N . GLN A 1 192 ? 8.445 -4.889 -12.794 1.00 91.38 192 GLN A N 1
ATOM 1491 C CA . GLN A 1 192 ? 9.595 -5.359 -13.579 1.00 91.38 192 GLN A CA 1
ATOM 1492 C C . GLN A 1 192 ? 10.879 -4.604 -13.222 1.00 91.38 192 GLN A C 1
ATOM 1494 O O . GLN A 1 192 ? 11.958 -5.194 -13.266 1.00 91.38 192 GLN A O 1
ATOM 1499 N N . CYS A 1 193 ? 10.761 -3.333 -12.826 1.00 91.75 193 CYS A N 1
ATOM 1500 C CA . CYS A 1 193 ? 11.877 -2.545 -12.297 1.00 91.75 193 CYS A CA 1
ATOM 1501 C C . CYS A 1 193 ? 11.938 -2.590 -10.765 1.00 91.75 193 CYS A C 1
ATOM 1503 O O . CYS A 1 193 ? 13.024 -2.616 -10.183 1.00 91.75 193 CYS A O 1
ATOM 1505 N N . HIS A 1 194 ? 10.762 -2.666 -10.137 1.00 93.44 194 HIS A N 1
ATOM 1506 C CA . HIS A 1 194 ? 10.533 -2.691 -8.695 1.00 93.44 194 HIS A CA 1
ATOM 1507 C C . HIS A 1 194 ? 9.992 -4.056 -8.212 1.00 93.44 194 HIS A C 1
ATOM 1509 O O . HIS A 1 194 ? 8.888 -4.111 -7.662 1.00 93.44 194 HIS A O 1
ATOM 1515 N N . PRO A 1 195 ? 10.690 -5.187 -8.439 1.00 92.12 195 PRO A N 1
ATOM 1516 C CA . PRO A 1 195 ? 10.196 -6.491 -8.000 1.00 92.12 195 PRO A CA 1
ATOM 1517 C C . PRO A 1 195 ? 10.156 -6.594 -6.472 1.00 92.12 195 PRO A C 1
ATOM 1519 O O . PRO A 1 195 ? 10.854 -5.862 -5.772 1.00 92.12 195 PRO A O 1
ATOM 1522 N N . ALA A 1 196 ? 9.393 -7.553 -5.942 1.00 92.81 196 ALA A N 1
ATOM 1523 C CA . ALA A 1 196 ? 9.541 -7.947 -4.544 1.00 92.81 196 ALA A CA 1
ATOM 1524 C C . ALA A 1 196 ? 10.981 -8.430 -4.286 1.00 92.81 196 ALA A C 1
ATOM 1526 O O . ALA A 1 196 ? 11.527 -9.235 -5.049 1.00 92.81 196 ALA A O 1
ATOM 1527 N N . ILE A 1 197 ? 11.592 -7.911 -3.225 1.00 93.62 197 ILE A N 1
ATOM 1528 C CA . ILE A 1 197 ? 12.971 -8.180 -2.833 1.00 93.62 197 ILE A CA 1
ATOM 1529 C C . ILE A 1 197 ? 13.083 -9.604 -2.288 1.00 93.62 197 ILE A C 1
ATOM 1531 O O . ILE A 1 197 ? 12.247 -10.071 -1.519 1.00 93.62 197 ILE A O 1
ATOM 1535 N N . GLU A 1 198 ? 14.175 -10.270 -2.647 1.00 93.38 198 GLU A N 1
ATOM 1536 C CA . GLU A 1 198 ? 14.646 -11.484 -1.993 1.00 93.38 198 GLU A CA 1
ATOM 1537 C C . GLU A 1 198 ? 16.129 -11.295 -1.681 1.00 93.38 198 GLU A C 1
ATOM 1539 O O . GLU A 1 198 ? 16.944 -11.165 -2.595 1.00 93.38 198 GLU A O 1
ATOM 1544 N N . ASP A 1 199 ? 16.480 -11.243 -0.398 1.00 94.38 199 ASP A N 1
ATOM 1545 C CA . ASP A 1 199 ? 17.860 -11.043 0.037 1.00 94.38 199 ASP A CA 1
ATOM 1546 C C . ASP A 1 199 ? 18.142 -11.824 1.325 1.00 94.38 199 ASP A C 1
ATOM 1548 O O . ASP A 1 199 ? 17.599 -11.546 2.397 1.00 94.38 199 ASP A O 1
ATOM 1552 N N . LYS A 1 200 ? 19.035 -12.815 1.230 1.00 93.25 200 LYS A N 1
ATOM 1553 C CA . LYS A 1 200 ? 19.385 -13.690 2.359 1.00 93.25 200 LYS A CA 1
ATOM 1554 C C . LYS A 1 200 ? 20.133 -12.957 3.471 1.00 93.25 200 LYS A C 1
ATOM 1556 O O . LYS A 1 200 ? 19.969 -13.310 4.636 1.00 93.25 200 LYS A O 1
ATOM 1561 N N . LYS A 1 201 ? 20.959 -11.961 3.136 1.00 93.50 201 LYS A N 1
ATOM 1562 C CA . LYS A 1 201 ? 21.766 -11.215 4.111 1.00 93.50 201 LYS A CA 1
ATOM 1563 C C . LYS A 1 201 ? 20.873 -10.315 4.959 1.00 93.50 201 LYS A C 1
ATOM 1565 O O . LYS A 1 201 ? 21.071 -10.225 6.168 1.00 93.50 201 LYS A O 1
ATOM 1570 N N . LEU A 1 202 ? 19.876 -9.702 4.332 1.00 92.12 202 LEU A N 1
ATOM 1571 C CA . LEU A 1 202 ? 18.868 -8.880 4.995 1.00 92.12 202 LEU A CA 1
ATOM 1572 C C . LEU A 1 202 ? 17.713 -9.702 5.584 1.00 92.12 202 LEU A C 1
ATOM 1574 O O . LEU A 1 202 ? 16.875 -9.141 6.282 1.00 92.12 202 LEU A O 1
ATOM 1578 N N . LYS A 1 203 ? 17.689 -11.023 5.348 1.00 94.12 203 LYS A N 1
ATOM 1579 C CA . LYS A 1 203 ? 16.616 -11.943 5.764 1.00 94.12 203 LYS A CA 1
ATOM 1580 C C . LYS A 1 203 ? 15.246 -11.524 5.217 1.00 94.12 203 LYS A C 1
ATOM 1582 O O . LYS A 1 203 ? 14.241 -11.624 5.913 1.00 94.12 203 LYS A O 1
ATOM 1587 N N . ILE A 1 204 ? 15.226 -11.052 3.972 1.00 92.38 204 ILE A N 1
ATOM 1588 C CA . ILE A 1 204 ? 14.015 -10.622 3.276 1.00 92.38 204 ILE A CA 1
ATOM 1589 C C . ILE A 1 204 ? 13.612 -11.698 2.280 1.00 92.38 204 ILE A C 1
ATOM 1591 O O . ILE A 1 204 ? 14.425 -12.123 1.455 1.00 92.38 204 ILE A O 1
ATOM 1595 N N . THR A 1 205 ? 12.352 -12.110 2.341 1.00 92.00 205 THR A N 1
ATOM 1596 C CA . THR A 1 205 ? 11.743 -13.010 1.361 1.00 92.00 205 THR A CA 1
ATOM 1597 C C . THR A 1 205 ? 10.710 -12.264 0.518 1.00 92.00 205 THR A C 1
ATOM 1599 O O . THR A 1 205 ? 10.230 -11.192 0.904 1.00 92.00 205 THR A O 1
ATOM 1602 N N . LYS A 1 206 ? 10.341 -12.832 -0.636 1.00 88.00 206 LYS A N 1
ATOM 1603 C CA . LYS A 1 206 ? 9.387 -12.199 -1.563 1.00 88.00 206 LYS A CA 1
ATOM 1604 C C . LYS A 1 206 ? 8.006 -12.018 -0.943 1.00 88.00 206 LYS A C 1
ATOM 1606 O O . LYS A 1 206 ? 7.323 -11.042 -1.234 1.00 88.00 206 LYS A O 1
ATOM 1611 N N . GLU A 1 207 ? 7.622 -12.922 -0.050 1.00 87.62 207 GLU A N 1
ATOM 1612 C CA . GLU A 1 207 ? 6.335 -12.925 0.647 1.00 87.62 207 GLU A CA 1
ATOM 1613 C C . GLU A 1 207 ? 6.197 -11.740 1.613 1.00 87.62 207 GLU A C 1
ATOM 1615 O O . GLU A 1 207 ? 5.085 -11.367 1.978 1.00 87.62 207 GLU A O 1
ATOM 1620 N N . MET A 1 208 ? 7.308 -11.097 1.989 1.00 89.00 208 MET A N 1
ATOM 1621 C CA . MET A 1 208 ? 7.294 -9.898 2.829 1.00 89.00 208 MET A CA 1
ATOM 1622 C C . MET A 1 208 ? 6.867 -8.635 2.071 1.00 89.00 208 MET A C 1
ATOM 1624 O O . MET A 1 208 ? 6.669 -7.603 2.706 1.00 89.00 208 MET A O 1
ATOM 1628 N N . HIS A 1 209 ? 6.753 -8.690 0.737 1.00 90.81 209 HIS A N 1
ATOM 1629 C CA . HIS A 1 209 ? 6.301 -7.575 -0.107 1.00 90.81 209 HIS A CA 1
ATOM 1630 C C . HIS A 1 209 ? 7.106 -6.271 0.065 1.00 90.81 209 HIS A C 1
ATOM 1632 O O . HIS A 1 209 ? 6.600 -5.173 -0.165 1.00 90.81 209 HIS A O 1
ATOM 1638 N N . ASN A 1 210 ? 8.391 -6.376 0.419 1.00 91.00 210 ASN A N 1
ATOM 1639 C CA . ASN A 1 210 ? 9.313 -5.251 0.299 1.00 91.00 210 ASN A CA 1
ATOM 1640 C C . ASN A 1 210 ? 9.656 -5.073 -1.180 1.00 91.00 210 ASN A C 1
ATOM 1642 O O . ASN A 1 210 ? 10.271 -5.957 -1.772 1.00 91.00 210 ASN A O 1
ATOM 1646 N N . PHE A 1 211 ? 9.249 -3.965 -1.790 1.00 91.94 211 PHE A N 1
ATOM 1647 C CA . PHE A 1 211 ? 9.517 -3.707 -3.203 1.00 91.94 211 PHE A CA 1
ATOM 1648 C C . PHE A 1 211 ? 10.883 -3.062 -3.395 1.00 91.94 211 PHE A C 1
ATOM 1650 O O . PHE A 1 211 ? 11.265 -2.143 -2.670 1.00 91.94 211 PHE A O 1
ATOM 1657 N N . ALA A 1 212 ? 11.605 -3.540 -4.402 1.00 93.50 212 ALA A N 1
ATOM 1658 C CA . ALA A 1 212 ? 12.887 -2.993 -4.785 1.00 93.50 212 ALA A CA 1
ATOM 1659 C C . ALA A 1 212 ? 12.733 -1.519 -5.140 1.00 93.50 212 ALA A C 1
ATOM 1661 O O . ALA A 1 212 ? 11.803 -1.127 -5.847 1.00 93.50 212 ALA A O 1
ATOM 1662 N N . LYS A 1 213 ? 13.663 -0.696 -4.675 1.00 90.19 213 LYS A N 1
ATOM 1663 C CA . LYS A 1 213 ? 13.650 0.742 -4.918 1.00 90.19 213 LYS A CA 1
ATOM 1664 C C . LYS A 1 213 ? 15.039 1.230 -5.291 1.00 90.19 213 LYS A C 1
ATOM 1666 O O . LYS A 1 213 ? 16.043 0.647 -4.890 1.00 90.19 213 LYS A O 1
ATOM 1671 N N . GLY A 1 214 ? 15.083 2.314 -6.057 1.00 87.25 214 GLY A N 1
ATOM 1672 C CA . GLY A 1 214 ? 16.300 3.105 -6.184 1.00 87.25 214 GLY A CA 1
ATOM 1673 C C . GLY A 1 214 ? 16.567 3.902 -4.907 1.00 87.25 214 GLY A C 1
ATOM 1674 O O . GLY A 1 214 ? 15.969 3.662 -3.853 1.00 87.25 214 GLY A O 1
ATOM 1675 N N . GLN A 1 215 ? 17.423 4.903 -5.028 1.00 86.12 215 GLN A N 1
ATOM 1676 C CA . GLN A 1 215 ? 17.644 5.882 -3.975 1.00 86.12 215 GLN A CA 1
ATOM 1677 C C . GLN A 1 215 ? 16.616 7.009 -4.080 1.00 86.12 215 GLN A C 1
ATOM 1679 O O . GLN A 1 215 ? 16.341 7.521 -5.166 1.00 86.12 215 GLN A O 1
ATOM 1684 N N . GLU A 1 216 ? 16.024 7.368 -2.948 1.00 75.00 216 GLU A N 1
ATOM 1685 C CA . GLU A 1 216 ? 15.207 8.569 -2.817 1.00 75.00 216 GLU A CA 1
ATOM 1686 C C . GLU A 1 216 ? 16.075 9.589 -2.058 1.00 75.00 216 GLU A C 1
ATOM 1688 O O . GLU A 1 216 ? 16.731 9.229 -1.085 1.00 75.00 216 GLU A O 1
ATOM 1693 N N . ASN A 1 217 ? 16.164 10.827 -2.559 1.00 74.44 217 ASN A N 1
ATOM 1694 C CA . ASN A 1 217 ? 17.116 11.831 -2.057 1.00 74.44 217 ASN A CA 1
ATOM 1695 C C . ASN A 1 217 ? 16.462 12.922 -1.182 1.00 74.44 217 ASN A C 1
ATOM 1697 O O . ASN A 1 217 ? 17.122 13.895 -0.823 1.00 74.44 217 ASN A O 1
ATOM 1701 N N . VAL A 1 218 ? 15.160 12.824 -0.913 1.00 71.69 218 VAL A N 1
ATOM 1702 C CA . VAL A 1 218 ? 14.335 13.856 -0.256 1.00 71.69 218 VAL A CA 1
ATOM 1703 C C . VAL A 1 218 ? 1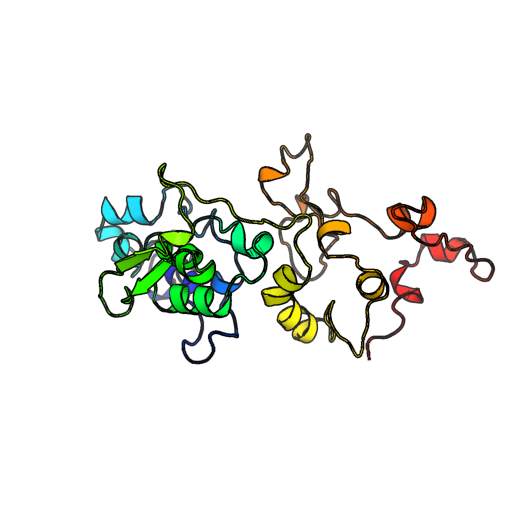3.853 13.400 1.135 1.00 71.69 218 VAL A C 1
ATOM 1705 O O . VAL A 1 218 ? 13.432 14.219 1.950 1.00 71.69 218 VAL A O 1
ATOM 1708 N N . SER A 1 219 ? 13.950 12.112 1.447 1.00 71.69 219 SER A N 1
ATOM 1709 C CA . SER A 1 219 ? 13.461 11.453 2.650 1.00 71.69 219 SER A CA 1
ATOM 1710 C C . SER A 1 219 ? 14.303 10.215 2.977 1.00 71.69 219 SER A C 1
ATOM 1712 O O . SER A 1 219 ? 15.008 9.679 2.131 1.00 71.69 219 SER A O 1
ATOM 1714 N N . THR A 1 220 ? 14.214 9.744 4.219 1.00 76.88 220 THR A N 1
ATOM 1715 C CA . THR A 1 220 ? 14.901 8.537 4.693 1.00 76.88 220 THR A CA 1
ATOM 1716 C C . THR A 1 220 ? 13.865 7.469 5.032 1.00 76.88 220 THR A C 1
ATOM 1718 O O . THR A 1 220 ? 13.318 7.412 6.137 1.00 76.88 220 THR A O 1
ATOM 1721 N N . VAL A 1 221 ? 13.512 6.647 4.043 1.00 79.00 221 VAL A N 1
ATOM 1722 C CA . VAL A 1 221 ? 12.530 5.566 4.198 1.00 79.00 221 VAL A CA 1
ATOM 1723 C C . VAL A 1 221 ? 13.151 4.261 3.736 1.00 79.00 221 VAL A C 1
ATOM 1725 O O . VAL A 1 221 ? 13.311 4.026 2.538 1.00 79.00 221 VAL A O 1
ATOM 1728 N N . ALA A 1 222 ? 13.424 3.392 4.712 1.00 85.94 222 ALA A N 1
ATOM 1729 C CA . ALA A 1 222 ? 14.015 2.074 4.501 1.00 85.94 222 ALA A CA 1
ATOM 1730 C C . ALA A 1 222 ? 15.301 2.130 3.656 1.00 85.94 222 ALA A C 1
ATOM 1732 O O . ALA A 1 222 ? 15.469 1.347 2.725 1.00 85.94 222 ALA A O 1
ATOM 1733 N N . ASP A 1 223 ? 16.213 3.046 3.999 1.00 89.81 223 ASP A N 1
ATOM 1734 C CA . ASP A 1 223 ? 17.493 3.274 3.303 1.00 89.81 223 ASP A CA 1
ATOM 1735 C C . ASP A 1 223 ? 18.344 1.995 3.200 1.00 89.81 223 ASP A C 1
ATOM 1737 O O . ASP A 1 223 ? 19.139 1.807 2.284 1.00 89.81 223 ASP A O 1
ATOM 1741 N N . ASN A 1 224 ? 18.137 1.050 4.122 1.00 89.31 224 ASN A N 1
ATOM 1742 C CA . ASN A 1 224 ? 18.749 -0.276 4.084 1.00 89.31 224 ASN A CA 1
ATOM 1743 C C . ASN A 1 224 ? 18.313 -1.135 2.877 1.00 89.31 224 ASN A C 1
ATOM 1745 O O . ASN A 1 224 ? 18.898 -2.195 2.659 1.00 89.31 224 ASN A O 1
ATOM 1749 N N . LEU A 1 225 ? 17.279 -0.719 2.139 1.00 91.81 225 LEU A N 1
ATOM 1750 C CA . LEU A 1 225 ? 16.756 -1.375 0.938 1.00 91.81 225 LEU A CA 1
ATOM 1751 C C . LEU A 1 225 ? 17.146 -0.653 -0.359 1.00 91.81 225 LEU A C 1
ATOM 1753 O O . LEU A 1 225 ? 16.744 -1.092 -1.439 1.00 91.81 225 LEU A O 1
ATOM 1757 N N . ASP A 1 226 ? 17.921 0.429 -0.281 1.00 91.00 226 ASP A N 1
ATOM 1758 C CA . ASP A 1 226 ? 18.365 1.183 -1.452 1.00 91.00 226 ASP A CA 1
ATOM 1759 C C . ASP A 1 226 ? 19.114 0.281 -2.434 1.00 91.00 226 ASP A C 1
ATOM 1761 O O . ASP A 1 226 ? 20.100 -0.373 -2.094 1.00 91.00 226 ASP A O 1
ATOM 1765 N N . PHE A 1 227 ? 18.616 0.238 -3.671 1.00 90.38 227 PHE A N 1
ATOM 1766 C CA . PHE A 1 227 ? 19.118 -0.582 -4.774 1.00 90.38 227 PHE A CA 1
ATOM 1767 C C . PHE A 1 227 ? 19.097 -2.101 -4.543 1.00 90.38 227 PHE A C 1
ATOM 1769 O O . PHE A 1 227 ? 19.519 -2.859 -5.422 1.00 90.38 227 PHE A O 1
ATOM 1776 N N . VAL A 1 228 ? 18.555 -2.582 -3.423 1.00 92.62 228 VAL A N 1
ATOM 1777 C CA . VAL A 1 228 ? 18.414 -4.017 -3.169 1.00 92.62 228 VAL A CA 1
ATOM 1778 C C . VAL A 1 228 ? 17.360 -4.579 -4.122 1.00 92.62 228 VAL A C 1
ATOM 1780 O O . VAL A 1 228 ? 16.199 -4.182 -4.100 1.00 92.62 228 VAL A O 1
ATOM 1783 N N . GLY A 1 229 ? 17.776 -5.491 -5.006 1.00 90.12 229 GLY A N 1
ATOM 1784 C CA . GLY A 1 229 ? 16.900 -6.132 -5.994 1.00 90.12 229 GLY A CA 1
ATOM 1785 C C . GLY A 1 229 ? 16.401 -5.225 -7.132 1.00 90.12 229 GLY A C 1
ATOM 1786 O O . GLY A 1 229 ? 15.710 -5.719 -8.024 1.00 90.12 229 GLY A O 1
ATOM 1787 N N . PHE A 1 230 ? 16.751 -3.933 -7.134 1.00 91.56 230 PHE A N 1
ATOM 1788 C CA . PHE A 1 230 ? 16.273 -2.955 -8.116 1.00 91.56 230 PHE A CA 1
ATOM 1789 C C . PHE A 1 230 ? 16.902 -3.196 -9.486 1.00 91.56 230 PHE A C 1
ATOM 1791 O O . PHE A 1 230 ? 18.112 -3.414 -9.583 1.00 91.56 230 PHE A O 1
ATOM 1798 N N . LYS A 1 231 ? 16.089 -3.149 -10.549 1.00 90.75 231 LYS A N 1
ATOM 1799 C CA . LYS A 1 231 ? 16.598 -3.291 -11.918 1.00 90.75 231 LYS A CA 1
ATOM 1800 C C . LYS A 1 231 ? 17.030 -1.941 -12.470 1.00 90.75 231 LYS A C 1
ATOM 1802 O O . LYS A 1 231 ? 16.201 -1.080 -12.742 1.00 90.75 231 LYS A O 1
ATOM 1807 N N . THR A 1 232 ? 18.334 -1.769 -12.658 1.00 90.50 232 THR A N 1
ATOM 1808 C CA . THR A 1 232 ? 18.901 -0.549 -13.246 1.00 90.50 232 THR A CA 1
ATOM 1809 C C . THR A 1 232 ? 18.832 -0.571 -14.773 1.00 90.50 232 THR A C 1
ATOM 1811 O O . THR A 1 232 ? 18.750 -1.635 -15.393 1.00 90.50 232 THR A O 1
ATOM 1814 N N . CYS A 1 233 ? 18.963 0.603 -15.402 1.00 91.81 233 CYS A N 1
ATOM 1815 C CA . CYS A 1 233 ? 19.016 0.736 -16.861 1.00 91.81 233 CYS A CA 1
ATOM 1816 C C . CYS A 1 233 ? 20.074 -0.197 -17.469 1.00 91.81 233 CYS A C 1
ATOM 1818 O O . CYS A 1 233 ? 19.810 -0.906 -18.437 1.00 91.81 233 CYS A O 1
ATOM 1820 N N . ARG A 1 234 ? 21.267 -0.253 -16.861 1.00 90.88 234 ARG A N 1
ATOM 1821 C CA . ARG A 1 234 ? 22.383 -1.084 -17.336 1.00 90.88 234 ARG A CA 1
ATOM 1822 C C . ARG A 1 234 ? 22.061 -2.569 -17.300 1.00 90.88 234 ARG A C 1
ATOM 1824 O O . ARG A 1 234 ? 22.324 -3.269 -18.272 1.00 90.88 234 ARG A O 1
ATOM 1831 N N . GLN A 1 235 ? 21.446 -3.043 -16.218 1.00 89.88 235 GLN A N 1
ATOM 1832 C CA . GLN A 1 235 ? 21.107 -4.460 -16.074 1.00 89.88 235 GLN A CA 1
ATOM 1833 C C . GLN A 1 235 ? 20.185 -4.947 -17.196 1.00 89.88 235 GLN A C 1
ATOM 1835 O O . GLN A 1 235 ? 20.317 -6.091 -17.627 1.00 89.88 235 GLN A O 1
ATOM 1840 N N . CYS A 1 236 ? 19.316 -4.077 -17.721 1.00 92.94 236 CYS A N 1
ATOM 1841 C CA . CYS A 1 236 ? 18.499 -4.406 -18.882 1.00 92.94 236 CYS A CA 1
ATOM 1842 C C . CYS A 1 236 ? 19.226 -4.159 -20.209 1.00 92.94 236 CYS A C 1
ATOM 1844 O O . CYS A 1 236 ? 19.342 -5.063 -21.037 1.00 92.94 236 CYS A O 1
ATOM 1846 N N . HIS A 1 237 ? 19.742 -2.950 -20.414 1.00 94.38 237 HIS A N 1
ATOM 1847 C CA . HIS A 1 237 ? 20.215 -2.480 -21.715 1.00 94.38 237 HIS A CA 1
ATOM 1848 C C . HIS A 1 237 ? 21.625 -2.957 -22.090 1.00 94.38 237 HIS A C 1
ATOM 1850 O O . HIS A 1 237 ? 21.945 -3.019 -23.275 1.00 94.38 237 HIS A O 1
ATOM 1856 N N . GLU A 1 238 ? 22.475 -3.351 -21.140 1.00 90.44 238 GLU A N 1
ATOM 1857 C CA . GLU A 1 238 ? 23.783 -3.939 -21.471 1.00 90.44 238 GLU A CA 1
ATOM 1858 C C . GLU A 1 238 ? 23.652 -5.416 -21.860 1.00 90.44 238 GLU A C 1
ATOM 1860 O O . GLU A 1 238 ? 24.387 -5.892 -22.730 1.00 90.44 238 GLU A O 1
ATOM 1865 N N . GLN A 1 239 ? 22.680 -6.118 -21.270 1.00 88.75 239 GLN A N 1
ATOM 1866 C CA . GLN A 1 239 ? 22.442 -7.553 -21.466 1.00 88.75 239 GLN A CA 1
ATOM 1867 C C . GLN A 1 239 ? 21.362 -7.850 -22.518 1.00 88.75 239 GLN A C 1
ATOM 1869 O O . GLN A 1 239 ? 21.284 -8.969 -23.014 1.00 88.75 239 GLN A O 1
ATOM 1874 N N . GLY A 1 240 ? 20.541 -6.861 -22.882 1.00 88.00 240 GLY A N 1
ATOM 1875 C CA . GLY A 1 240 ? 19.364 -7.065 -23.731 1.00 88.00 240 GLY A CA 1
ATOM 1876 C C . GLY A 1 240 ? 18.237 -7.829 -23.027 1.00 88.00 240 GLY A C 1
ATOM 1877 O O . GLY A 1 240 ? 17.462 -8.534 -23.675 1.00 88.00 240 GLY A O 1
ATOM 1878 N N . PHE A 1 241 ? 18.157 -7.730 -21.697 1.00 89.25 241 PHE A N 1
ATOM 1879 C CA . PHE A 1 241 ? 17.141 -8.415 -20.896 1.00 89.25 241 PHE A CA 1
ATOM 1880 C C . PHE A 1 241 ? 15.732 -7.991 -21.332 1.00 89.25 241 PHE A C 1
ATOM 1882 O O . PHE A 1 241 ? 15.499 -6.819 -21.619 1.00 89.25 241 PHE A O 1
ATOM 1889 N N . MET A 1 242 ? 14.797 -8.944 -21.406 1.00 86.06 242 MET A N 1
ATOM 1890 C CA . MET A 1 242 ? 13.429 -8.726 -21.911 1.00 86.06 242 MET A CA 1
ATOM 1891 C C . MET A 1 242 ? 13.362 -8.090 -23.314 1.00 86.06 242 MET A C 1
ATOM 1893 O O . MET A 1 242 ? 12.379 -7.440 -23.656 1.00 86.06 242 MET A O 1
ATOM 1897 N N . GLY A 1 243 ? 14.405 -8.263 -24.133 1.00 89.12 243 GLY A N 1
ATOM 1898 C CA . GLY A 1 243 ? 14.474 -7.648 -25.459 1.00 89.12 243 GLY A CA 1
ATOM 1899 C C . GLY A 1 243 ? 14.809 -6.154 -25.430 1.00 89.12 243 GLY A C 1
ATOM 1900 O O . GLY A 1 243 ? 14.575 -5.463 -26.422 1.00 89.12 243 GLY A O 1
ATOM 1901 N N . ALA A 1 244 ? 15.354 -5.644 -24.319 1.00 92.75 244 ALA A N 1
ATOM 1902 C CA . ALA A 1 244 ? 15.772 -4.254 -24.213 1.00 92.75 244 ALA A CA 1
ATOM 1903 C C . ALA A 1 244 ? 16.802 -3.899 -25.306 1.00 92.75 244 ALA A C 1
ATOM 1905 O O . ALA A 1 244 ? 17.758 -4.651 -25.536 1.00 92.75 244 ALA A O 1
ATOM 1906 N N . PRO A 1 245 ? 16.652 -2.747 -25.984 1.00 92.75 245 PRO A N 1
ATOM 1907 C CA . PRO A 1 245 ? 17.603 -2.321 -27.000 1.00 92.75 245 PRO A CA 1
ATOM 1908 C C . PRO A 1 245 ? 18.972 -2.067 -26.365 1.00 92.75 245 PRO A C 1
ATOM 1910 O O . PRO A 1 245 ? 19.060 -1.448 -25.309 1.00 92.75 245 PRO A O 1
ATOM 1913 N N . ARG A 1 246 ? 20.048 -2.509 -27.021 1.00 93.44 246 ARG A N 1
ATOM 1914 C CA . ARG A 1 246 ? 21.421 -2.315 -26.532 1.00 93.44 246 ARG A CA 1
ATOM 1915 C C . ARG A 1 246 ? 22.020 -1.048 -27.152 1.00 93.44 246 ARG A C 1
ATOM 1917 O O . ARG A 1 246 ? 22.355 -1.072 -28.342 1.00 93.44 246 ARG A O 1
ATOM 1924 N N . PRO A 1 247 ? 22.135 0.067 -26.408 1.00 90.19 247 PRO A N 1
ATOM 1925 C CA . PRO A 1 247 ? 22.612 1.319 -26.972 1.00 90.19 247 PRO A CA 1
ATOM 1926 C C . PRO A 1 247 ? 24.113 1.237 -27.266 1.00 90.19 247 PRO A C 1
ATOM 1928 O O . PRO A 1 247 ? 24.913 0.847 -26.421 1.00 90.19 247 PRO A O 1
ATOM 1931 N N . ARG A 1 248 ? 24.506 1.620 -28.486 1.00 89.06 248 ARG A N 1
ATOM 1932 C CA . ARG A 1 248 ? 25.918 1.617 -28.910 1.00 89.06 248 ARG A CA 1
ATOM 1933 C C . ARG A 1 248 ? 26.680 2.880 -28.499 1.00 89.06 248 ARG A C 1
ATOM 1935 O O . ARG A 1 248 ? 27.902 2.850 -28.484 1.00 89.06 248 ARG A O 1
ATOM 1942 N N . HIS A 1 249 ? 25.969 3.981 -28.231 1.00 91.25 249 HIS A N 1
ATOM 1943 C CA . HIS A 1 249 ? 26.530 5.285 -27.842 1.00 91.25 249 HIS A CA 1
ATOM 1944 C C . HIS A 1 249 ? 27.696 5.786 -28.730 1.00 91.25 249 HIS A C 1
ATOM 1946 O O . HIS A 1 249 ? 28.628 6.409 -28.235 1.00 91.25 249 HIS A O 1
ATOM 1952 N N . LEU A 1 250 ? 27.643 5.548 -30.051 1.00 89.81 250 LEU A N 1
ATOM 1953 C CA . LEU A 1 250 ? 28.763 5.800 -30.982 1.00 89.81 250 LEU A CA 1
ATOM 1954 C C . LEU A 1 250 ? 29.226 7.268 -31.051 1.00 89.81 250 LEU A C 1
ATOM 1956 O O . LEU A 1 250 ? 30.373 7.531 -31.396 1.00 89.81 250 LEU A O 1
ATOM 1960 N N . SER A 1 251 ? 28.335 8.217 -30.75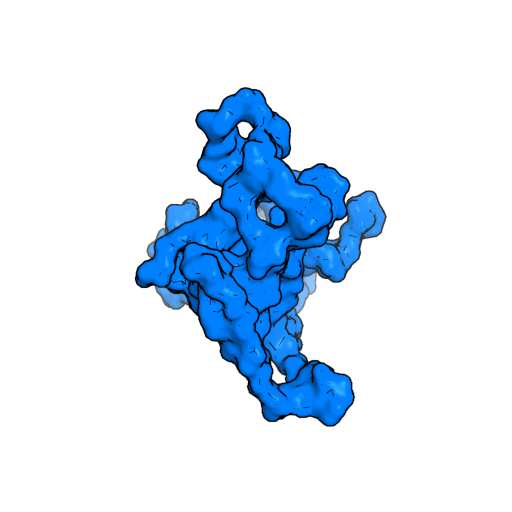8 1.00 88.31 251 SER A N 1
ATOM 1961 C CA . SER A 1 251 ? 28.599 9.662 -30.801 1.00 88.31 251 SER A CA 1
ATOM 1962 C C . SER A 1 251 ? 28.938 10.270 -29.437 1.00 88.31 251 SER A C 1
ATOM 1964 O O . SER A 1 251 ? 29.214 11.466 -29.355 1.00 88.31 251 SER A O 1
ATOM 1966 N N . ILE A 1 252 ? 28.920 9.475 -28.364 1.00 88.00 252 ILE A N 1
ATOM 1967 C CA . ILE A 1 252 ? 29.150 9.942 -26.997 1.00 88.00 252 ILE A CA 1
ATOM 1968 C C . ILE A 1 252 ? 30.514 9.442 -26.531 1.00 88.00 252 ILE A C 1
ATOM 1970 O O . ILE A 1 252 ? 30.852 8.269 -26.681 1.00 88.00 252 ILE A O 1
ATOM 1974 N N . ARG A 1 253 ? 31.320 10.331 -25.942 1.00 87.44 253 ARG A N 1
ATOM 1975 C CA . ARG A 1 253 ? 32.610 9.920 -25.376 1.00 87.44 253 ARG A CA 1
ATOM 1976 C C . ARG A 1 253 ? 32.370 8.974 -24.186 1.00 87.44 253 ARG A C 1
ATOM 1978 O O . ARG A 1 253 ? 31.566 9.328 -23.323 1.00 87.44 253 ARG A O 1
ATOM 1985 N N . PRO A 1 254 ? 33.089 7.838 -24.077 1.00 83.81 254 PRO A N 1
ATOM 1986 C CA . PRO A 1 254 ? 32.835 6.828 -23.040 1.00 83.81 254 PRO A CA 1
ATOM 1987 C C . PRO A 1 254 ? 32.799 7.370 -21.604 1.00 83.81 254 PRO A C 1
ATOM 1989 O O . PRO A 1 254 ? 31.970 6.946 -20.806 1.00 83.81 254 PRO A O 1
ATOM 1992 N N . ASN A 1 255 ? 33.619 8.380 -21.303 1.00 87.81 255 ASN A N 1
ATOM 1993 C CA . ASN A 1 255 ? 33.680 9.030 -19.991 1.00 87.81 255 ASN A CA 1
ATOM 1994 C C . ASN A 1 255 ? 32.360 9.685 -19.529 1.00 87.81 255 ASN A C 1
ATOM 1996 O O . ASN A 1 255 ? 32.203 9.951 -18.340 1.00 87.81 255 ASN A O 1
ATOM 2000 N N . HIS A 1 256 ? 31.411 9.967 -20.430 1.00 91.44 256 HIS A N 1
ATOM 2001 C CA . HIS A 1 256 ? 30.090 10.468 -20.037 1.00 91.44 256 HIS A CA 1
ATOM 2002 C C . HIS A 1 256 ? 29.310 9.393 -19.290 1.00 91.44 256 HIS A C 1
ATOM 2004 O O . HIS A 1 256 ? 28.702 9.686 -18.268 1.00 91.44 256 HIS A O 1
ATOM 2010 N N . LEU A 1 257 ? 29.387 8.142 -19.747 1.00 87.94 257 LEU A N 1
ATOM 2011 C CA . LEU A 1 257 ? 28.676 7.019 -19.138 1.00 87.94 257 LEU A CA 1
ATOM 2012 C C . LEU A 1 257 ? 29.240 6.659 -17.755 1.00 87.94 257 LEU A C 1
ATOM 2014 O O . LEU A 1 257 ? 28.601 5.933 -17.006 1.00 87.94 257 LEU A O 1
ATOM 2018 N N . GLU A 1 258 ? 30.424 7.151 -17.396 1.00 87.88 258 GLU A N 1
ATOM 2019 C CA . GLU A 1 258 ? 30.996 6.997 -16.052 1.00 87.88 258 GLU A CA 1
ATOM 2020 C C . GLU A 1 258 ? 30.484 8.056 -15.068 1.00 87.88 258 GLU A C 1
ATOM 2022 O O . GLU A 1 258 ? 30.515 7.831 -13.861 1.00 87.88 258 GLU A O 1
ATOM 2027 N N . LYS A 1 259 ? 30.037 9.215 -15.569 1.00 90.38 259 LYS A N 1
ATOM 2028 C CA . LYS A 1 259 ? 29.740 10.402 -14.747 1.00 90.38 259 LYS A CA 1
ATOM 2029 C C . LYS A 1 259 ? 28.284 10.843 -14.781 1.00 90.38 259 LYS A C 1
ATOM 2031 O O . LYS A 1 259 ? 27.841 11.514 -13.856 1.00 90.38 259 LYS A O 1
ATOM 2036 N N . LEU A 1 260 ? 27.564 10.517 -15.848 1.00 90.94 260 LEU A N 1
ATOM 2037 C CA . LEU A 1 260 ? 26.180 10.912 -16.066 1.00 90.94 260 LEU A CA 1
ATOM 2038 C C . LEU A 1 260 ? 25.280 9.683 -16.002 1.00 90.94 260 LEU A C 1
ATOM 2040 O O . LEU A 1 260 ? 25.600 8.627 -16.556 1.00 90.94 260 LEU A O 1
ATOM 2044 N N . ALA A 1 261 ? 24.146 9.840 -15.325 1.00 90.50 261 ALA A N 1
ATOM 2045 C CA . ALA A 1 261 ? 23.101 8.831 -15.290 1.00 90.50 261 ALA A CA 1
ATOM 2046 C C . ALA A 1 261 ? 22.427 8.726 -16.672 1.00 90.50 261 ALA A C 1
ATOM 2048 O O . ALA A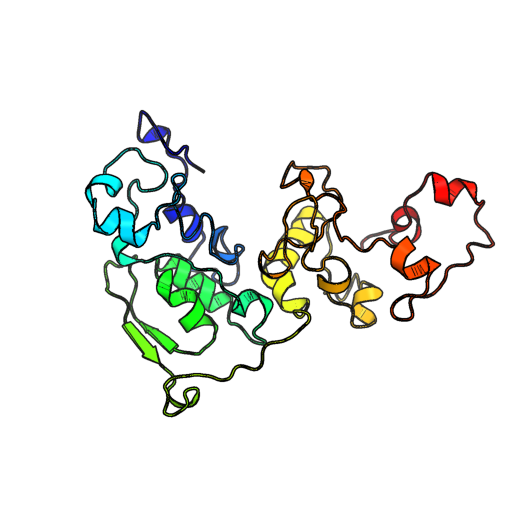 1 261 ? 22.407 9.691 -17.441 1.00 90.50 261 ALA A O 1
ATOM 2049 N N . CYS A 1 262 ? 21.875 7.559 -17.008 1.00 91.62 262 CYS A N 1
ATOM 2050 C CA . CYS A 1 262 ? 21.233 7.328 -18.308 1.00 91.62 262 CYS A CA 1
ATOM 2051 C C . CYS A 1 262 ? 20.075 8.313 -18.544 1.00 91.62 262 CYS A C 1
ATOM 2053 O O . CYS A 1 262 ? 19.872 8.817 -19.650 1.00 91.62 262 CYS A O 1
ATOM 2055 N N . GLU A 1 263 ? 19.361 8.620 -17.470 1.00 91.12 263 GLU A N 1
ATOM 2056 C CA . GLU A 1 263 ? 18.221 9.517 -17.379 1.00 91.12 263 GLU A CA 1
ATOM 2057 C C . GLU A 1 263 ? 18.564 10.937 -17.845 1.00 91.12 263 GLU A C 1
ATOM 2059 O O . GLU A 1 263 ? 17.717 11.589 -18.443 1.00 91.12 263 GLU A O 1
ATOM 2064 N N . THR A 1 264 ? 19.815 11.394 -17.686 1.00 91.94 264 THR A N 1
ATOM 2065 C CA . THR A 1 264 ? 20.254 12.726 -18.142 1.00 91.94 264 THR A CA 1
ATOM 2066 C C . THR A 1 264 ? 20.054 12.928 -19.646 1.00 91.94 264 THR A C 1
ATOM 2068 O O . THR A 1 264 ? 19.754 14.036 -20.081 1.00 91.94 264 THR A O 1
ATOM 2071 N N . CYS A 1 265 ? 20.219 11.874 -20.451 1.00 91.94 265 CYS A N 1
ATOM 2072 C CA . CYS A 1 265 ? 20.031 11.947 -21.903 1.00 91.94 265 CYS A CA 1
ATOM 2073 C C . CYS A 1 265 ? 18.714 11.311 -22.361 1.00 91.94 265 CYS A C 1
ATOM 2075 O O . CYS A 1 265 ? 18.163 11.727 -23.377 1.00 91.94 265 CYS A O 1
ATOM 2077 N N . HIS A 1 266 ? 18.226 10.294 -21.644 1.00 92.06 266 HIS A N 1
ATOM 2078 C CA . HIS A 1 266 ? 17.042 9.525 -22.032 1.00 92.06 266 HIS A CA 1
ATOM 2079 C C . HIS A 1 266 ? 15.730 10.031 -21.417 1.00 92.06 266 HIS A C 1
ATOM 2081 O O . HIS A 1 266 ? 14.670 9.555 -21.812 1.00 92.06 266 HIS A O 1
ATOM 2087 N N . ILE A 1 267 ? 15.793 11.014 -20.515 1.00 89.94 267 ILE A N 1
ATOM 2088 C CA . ILE A 1 267 ? 14.644 11.763 -19.988 1.00 89.94 267 ILE A CA 1
ATOM 2089 C C . ILE A 1 267 ? 14.989 13.267 -20.051 1.00 89.94 267 ILE A C 1
ATOM 2091 O O . ILE A 1 267 ? 15.196 13.909 -19.021 1.00 89.94 267 ILE A O 1
ATOM 2095 N N . PRO A 1 268 ? 15.148 13.843 -21.261 1.00 87.50 268 PRO A N 1
ATOM 2096 C CA . PRO A 1 268 ? 15.686 15.197 -21.420 1.00 87.50 268 PRO A CA 1
ATOM 2097 C C . PRO A 1 268 ? 14.702 16.298 -21.000 1.00 87.50 268 PRO A C 1
ATOM 2099 O O . PRO A 1 268 ? 15.123 17.414 -20.701 1.00 87.50 268 PRO A O 1
ATOM 2102 N N . ALA A 1 269 ? 13.402 16.001 -21.002 1.00 82.81 269 ALA A N 1
ATOM 2103 C CA . ALA A 1 269 ? 12.337 16.898 -20.583 1.00 82.81 269 ALA A CA 1
ATOM 2104 C C . ALA A 1 269 ? 11.121 16.091 -20.111 1.00 82.81 269 ALA A C 1
ATOM 2106 O O . ALA A 1 269 ? 10.931 14.942 -20.512 1.00 82.81 269 ALA A O 1
ATOM 2107 N N . LEU A 1 270 ? 10.307 16.731 -19.279 1.00 76.19 270 LEU A N 1
ATOM 2108 C CA . LEU A 1 270 ? 8.937 16.339 -18.961 1.00 76.19 270 LEU A CA 1
ATOM 2109 C C . LEU A 1 270 ? 8.053 17.466 -19.513 1.00 76.19 270 LEU A C 1
ATOM 2111 O O . LEU A 1 270 ? 8.416 18.635 -19.343 1.00 76.19 270 LEU A O 1
ATOM 2115 N N . HIS A 1 271 ? 6.983 17.134 -20.230 1.00 63.44 271 HIS A N 1
ATOM 2116 C CA . HIS A 1 271 ? 6.129 18.102 -20.924 1.00 63.44 271 HIS A CA 1
ATOM 2117 C C . HIS A 1 271 ? 4.810 18.364 -20.201 1.00 63.44 271 HIS A C 1
ATOM 2119 O O . HIS A 1 271 ? 4.301 17.465 -19.503 1.00 63.44 271 HIS A O 1
#